Protein AF-C3S349-F1 (afdb_monomer)

Secondary structure (DSSP, 8-state):
--SGGGG-B-S-TTPPPPTTHHHHT--SS-SS-GGGT-GGGBTTT-TTGGGG-S--EE--SS-TTPPPEE-GGG-SS-EEEEEEEE-TTS-EEEEEEE-SBT--EEEEEESS---TTS--TTTTTSEEEEEEEE-TTSEEEEEE--HHHHSS-HHHHHHSHHHHHHHTTPPP-B-EEEEEE-SSSS-EEEEE--BTT--TT-B-TT--B----TTSS---TTBSS-EEEEEEEGGG-TT-SEEEEEEEE-

Foldseek 3Di:
DALLLQQAAAPPQPDDADPLNLQQVRYNHHPPCVVVPDVLRHCVRNVCSSLVDQFDWDDDPVDPPDDIDGLLQQAGARWQDWAWDAWPQQWIKTWTFHFDFQFFTKIWTFPDHDDVVDDPPCSRNHTWMFTKADDLVQKIFTHTLDCVQQVDDPSCCSRSVRSSCVSNPHGGAQGFHDKYADPPAQKIKTWSAFDLQADPPDARSNRRHRHADHSTLRNDHRGPGTFMKMWHAPPRTPVHGMIGIDTPGD

Sequence (250 aa):
EENFNGYFGATDATMELPEDFKRYGIALESRYGYEKFDPRYDLSQNPNEPYRFGYVVEIDPADPQSMPVKRTALGRFKHENAAVVLAADGRPVVYLGDDERGEFLYKWVGAQVYAAGGDTSTLLDEGQLYAAKFDTDGTGRWVALTPEATGMDAAMICIHTRQAASAVGATTMDRPEWVAVNPVAIEGYCALTNNSRRKAGATNAGGDPVEPIEGSPNPRAENRYGQILRWYPDADDHASDTFAWDLYVM

Solvent-accessible surface area (backbone atoms only — not comparable to full-atom values): 13065 Å² total; per-residue (Å²): 59,37,81,54,37,43,52,30,12,31,79,53,84,80,65,84,74,64,78,68,35,53,62,63,62,42,47,57,73,32,79,74,57,42,23,81,80,38,61,70,28,8,43,73,77,30,67,64,47,68,75,78,51,18,34,52,69,51,71,61,89,88,42,92,82,62,77,69,44,72,34,51,58,74,25,27,47,29,32,59,42,75,28,74,48,64,19,82,84,33,22,45,28,37,36,35,15,24,56,38,64,35,35,42,44,35,42,29,37,33,72,45,64,68,52,94,93,51,90,65,91,61,48,62,64,46,61,50,36,22,26,37,32,70,44,60,84,37,39,33,35,50,46,65,66,41,39,87,60,42,77,38,56,67,70,49,36,27,64,40,26,65,59,32,33,55,58,66,61,39,43,51,30,35,16,24,32,54,46,46,67,51,95,86,51,67,37,40,36,34,36,23,57,31,25,67,69,25,27,86,90,27,54,27,76,82,63,52,67,21,45,46,37,78,58,39,102,46,53,52,60,46,25,78,72,32,36,30,42,33,36,34,37,42,92,70,18,73,71,45,51,38,26,42,45,50,69,79,44,111

pLDDT: mean 97.92, std 1.33, range [87.88, 99.0]

Mean predicted aligned error: 2.57 Å

Nearest PDB structures (foldseek):
  3zwu-assembly2_B  TM=9.206E-01  e=5.754E-31  Pseudomonas fluorescens Pf0-1
  3nm7-assembly1_A  TM=5.210E-01  e=5.003E+00  Borreliella burgdorferi
  5uam-assembly2_B  TM=2.423E-01  e=5.360E-01  Pseudoalteromonas sp. PLSV
  4xrt-assembly1_A  TM=2.253E-01  e=1.175E+00  Streptomyces steffisburgensis
  5uas-assembly2_B  TM=1.769E-01  e=1.106E+00  Pseudoalteromonas sp. PLSV

Structure (mmCIF, N/CA/C/O backbone):
data_AF-C3S349-F1
#
_entry.id   AF-C3S349-F1
#
loop_
_atom_site.group_PDB
_atom_site.id
_atom_site.type_symbol
_atom_site.label_atom_id
_atom_site.label_alt_id
_atom_site.label_comp_id
_atom_site.label_asym_id
_atom_site.label_entity_id
_atom_site.label_seq_id
_atom_site.pdbx_PDB_ins_code
_atom_site.Cartn_x
_atom_site.Cartn_y
_atom_site.Cartn_z
_atom_site.occupancy
_atom_site.B_iso_or_equiv
_atom_site.auth_seq_id
_atom_site.auth_comp_id
_atom_site.auth_asym_id
_atom_site.auth_atom_id
_atom_site.pdbx_PDB_model_num
ATOM 1 N N . GLU A 1 1 ? -10.099 1.509 0.211 1.00 98.50 1 GLU A N 1
ATOM 2 C CA . GLU A 1 1 ? -10.605 2.303 1.355 1.00 98.50 1 GLU A CA 1
ATOM 3 C C . GLU A 1 1 ? -9.405 3.005 1.974 1.00 98.50 1 GLU A C 1
ATOM 5 O O . GLU A 1 1 ? -8.455 2.314 2.313 1.00 98.50 1 GLU A O 1
ATOM 10 N N . GLU A 1 2 ? -9.422 4.333 2.081 1.00 98.56 2 GLU A N 1
ATOM 11 C CA . GLU A 1 2 ? -8.224 5.114 2.429 1.00 98.56 2 GLU A CA 1
ATOM 12 C C . GLU A 1 2 ? -8.263 5.578 3.902 1.00 98.56 2 GLU A C 1
ATOM 14 O O . GLU A 1 2 ? -7.934 4.811 4.801 1.00 98.56 2 GLU A O 1
ATOM 19 N N . ASN A 1 3 ? -8.757 6.785 4.199 1.00 98.19 3 ASN A N 1
ATOM 20 C CA . ASN A 1 3 ? -8.824 7.356 5.557 1.00 98.19 3 ASN A CA 1
ATOM 21 C C . ASN A 1 3 ? -9.931 6.764 6.470 1.00 98.19 3 ASN A C 1
ATOM 23 O O . ASN A 1 3 ? -10.688 7.492 7.118 1.00 98.19 3 ASN A O 1
ATOM 27 N N . PHE A 1 4 ? -10.049 5.433 6.537 1.00 98.44 4 PHE A N 1
ATOM 28 C CA . PHE A 1 4 ? -11.079 4.732 7.320 1.00 98.44 4 PHE A CA 1
ATOM 29 C C . PHE A 1 4 ? -10.941 4.951 8.837 1.00 98.44 4 PHE A C 1
ATOM 31 O O . PHE A 1 4 ? -11.935 4.963 9.560 1.00 98.44 4 PHE A O 1
ATOM 38 N N . ASN A 1 5 ? -9.716 5.149 9.326 1.00 97.69 5 ASN A N 1
ATOM 39 C CA . ASN A 1 5 ? -9.405 5.300 10.748 1.00 97.69 5 ASN A CA 1
ATOM 40 C C . ASN A 1 5 ? -10.127 6.496 11.390 1.00 97.69 5 ASN A C 1
ATOM 42 O O . ASN A 1 5 ? -10.489 6.431 12.559 1.00 97.69 5 ASN A O 1
ATOM 46 N N . GLY A 1 6 ? -10.380 7.565 10.626 1.00 97.56 6 GLY A N 1
ATOM 47 C CA . GLY A 1 6 ? -11.020 8.783 11.129 1.00 97.56 6 GLY A CA 1
ATOM 48 C C . GLY A 1 6 ? -12.515 8.650 11.438 1.00 97.56 6 GLY A C 1
ATOM 49 O O . GLY A 1 6 ? -13.090 9.578 12.005 1.00 97.56 6 GLY A O 1
ATOM 50 N N . TYR A 1 7 ? -13.152 7.538 11.066 1.00 98.25 7 TYR A N 1
ATOM 51 C CA . TYR A 1 7 ? -14.581 7.300 11.302 1.00 98.25 7 TYR A CA 1
ATOM 52 C C . TYR A 1 7 ? -14.876 6.599 12.632 1.00 98.25 7 TYR A C 1
ATOM 54 O O . TYR A 1 7 ? -16.032 6.569 13.042 1.00 98.25 7 TYR A O 1
ATOM 62 N N . PHE A 1 8 ? -13.857 6.048 13.293 1.00 98.62 8 PHE A N 1
ATOM 63 C CA . PHE A 1 8 ? -13.999 5.298 14.538 1.00 98.62 8 PHE A CA 1
ATOM 64 C C . PHE A 1 8 ? -13.571 6.140 15.735 1.00 98.62 8 PHE A C 1
ATOM 66 O O . PHE A 1 8 ? -12.579 6.864 15.660 1.00 98.62 8 PHE A O 1
ATOM 73 N N . GLY A 1 9 ? -14.319 6.034 16.829 1.00 98.19 9 GLY A N 1
ATOM 74 C CA . GLY A 1 9 ? -14.042 6.699 18.102 1.00 98.19 9 GLY A CA 1
ATOM 75 C C . GLY A 1 9 ? -14.648 5.907 19.253 1.00 98.19 9 GLY A C 1
ATOM 76 O O . GLY A 1 9 ? -15.250 4.864 19.029 1.00 98.19 9 GLY A O 1
ATOM 77 N N . ALA A 1 10 ? -14.505 6.376 20.484 1.00 98.25 10 ALA A N 1
ATOM 78 C CA . ALA A 1 10 ? -15.037 5.705 21.663 1.00 98.25 10 ALA A CA 1
ATOM 79 C C . ALA A 1 10 ? -15.953 6.633 22.459 1.00 98.25 10 ALA A C 1
ATOM 81 O O . ALA A 1 10 ? -15.626 7.798 22.693 1.00 98.25 10 ALA A O 1
ATOM 82 N N . THR A 1 11 ? -17.085 6.108 22.928 1.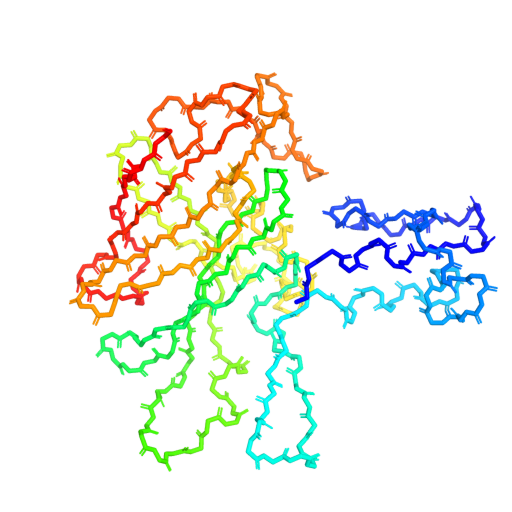00 98.12 11 THR A N 1
ATOM 83 C CA . THR A 1 11 ? -17.902 6.817 23.926 1.00 98.12 11 THR A CA 1
ATOM 84 C C . THR A 1 11 ? -17.326 6.685 25.339 1.00 98.12 11 THR A C 1
ATOM 86 O O . THR A 1 11 ? -17.450 7.613 26.141 1.00 98.12 11 THR A O 1
ATOM 89 N N . ASP A 1 12 ? -16.619 5.588 25.626 1.00 97.38 12 ASP A N 1
ATOM 90 C CA . ASP A 1 12 ? -15.780 5.439 26.816 1.00 97.38 12 ASP A CA 1
ATOM 91 C C . ASP A 1 12 ? -14.379 6.027 26.581 1.00 97.38 12 ASP A C 1
ATOM 93 O O . ASP A 1 12 ? -13.491 5.384 26.023 1.00 97.38 12 ASP A O 1
ATOM 97 N N . ALA A 1 13 ? -14.160 7.255 27.053 1.00 92.50 13 ALA A N 1
ATOM 98 C CA . ALA A 1 13 ? -12.870 7.942 26.949 1.00 92.50 13 ALA A CA 1
ATOM 99 C C . ALA A 1 13 ? -11.756 7.333 27.829 1.00 92.50 13 ALA A C 1
ATOM 101 O O . ALA A 1 13 ? -10.628 7.826 27.806 1.00 92.50 13 ALA A O 1
ATOM 102 N N . THR A 1 14 ? -12.061 6.310 28.632 1.00 94.81 14 THR A N 1
ATOM 103 C CA . THR A 1 14 ? -11.101 5.630 29.511 1.00 94.81 14 THR A CA 1
ATOM 104 C C . THR A 1 14 ? -10.662 4.265 28.993 1.00 94.81 14 THR A C 1
ATOM 106 O O . THR A 1 14 ? -9.755 3.676 29.581 1.00 94.81 14 THR A O 1
ATOM 109 N N . MET A 1 15 ? -11.256 3.773 27.898 1.00 95.12 15 MET A N 1
ATOM 110 C CA . MET A 1 15 ? -10.888 2.475 27.339 1.00 95.12 15 MET A CA 1
ATOM 111 C C . MET A 1 15 ? -9.420 2.451 26.896 1.00 95.12 15 MET A C 1
ATOM 113 O O . MET A 1 15 ? -8.900 3.406 26.311 1.00 95.12 15 MET A O 1
ATOM 117 N N . GLU A 1 16 ? -8.763 1.318 27.123 1.00 96.31 16 GLU A N 1
ATOM 118 C CA . GLU A 1 16 ? -7.458 1.048 26.533 1.00 96.31 16 GLU A CA 1
ATOM 119 C C . GLU A 1 16 ? -7.647 0.611 25.078 1.00 96.31 16 GLU A C 1
ATOM 121 O O . GLU A 1 16 ? -8.412 -0.309 24.779 1.00 96.31 16 GLU A O 1
ATOM 126 N N . LEU A 1 17 ? -6.964 1.291 24.157 1.00 96.38 17 LEU A N 1
ATOM 127 C CA . LEU A 1 17 ? -6.967 0.908 22.749 1.00 96.38 17 LEU A CA 1
ATOM 128 C C . LEU A 1 17 ? -5.977 -0.241 22.508 1.00 96.38 17 LEU A C 1
ATOM 130 O O . LEU A 1 17 ? -4.893 -0.228 23.100 1.00 96.38 17 LEU A O 1
ATOM 134 N N . PRO A 1 18 ? -6.290 -1.182 21.597 1.00 96.50 18 PRO A N 1
ATOM 135 C CA . PRO A 1 18 ? -5.309 -2.135 21.088 1.00 96.50 18 PRO A CA 1
ATOM 136 C C . PRO A 1 18 ? -4.028 -1.429 20.618 1.00 96.50 18 PRO A C 1
ATOM 138 O O . PRO A 1 18 ? -4.087 -0.370 19.992 1.00 96.50 18 PRO A O 1
ATOM 141 N N . GLU A 1 19 ? -2.858 -1.997 20.911 1.00 94.38 19 GLU A N 1
ATOM 142 C CA . GLU A 1 19 ? -1.562 -1.355 20.631 1.00 94.38 19 GLU A CA 1
ATOM 143 C C . GLU A 1 19 ? -1.386 -1.013 19.141 1.00 94.38 19 GLU A C 1
ATOM 145 O O . GLU A 1 19 ? -0.883 0.054 18.771 1.00 94.38 19 GLU A O 1
ATOM 150 N N . ASP A 1 20 ? -1.864 -1.896 18.269 1.00 95.25 20 ASP A N 1
ATOM 151 C CA . ASP A 1 20 ? -1.776 -1.772 16.822 1.00 95.25 20 ASP A CA 1
ATOM 152 C C . ASP A 1 20 ? -2.639 -0.636 16.252 1.00 95.25 20 ASP A C 1
ATOM 154 O O . ASP A 1 20 ? -2.351 -0.143 15.159 1.00 95.25 20 ASP A O 1
ATOM 158 N N . PHE A 1 21 ? -3.637 -0.136 16.988 1.00 97.88 21 PHE A N 1
ATOM 159 C CA . PHE A 1 21 ? -4.458 0.998 16.546 1.00 97.88 21 PHE A CA 1
ATOM 160 C C . PHE A 1 21 ? -3.628 2.249 16.311 1.00 97.88 21 PHE A C 1
ATOM 162 O O . PHE A 1 21 ? -3.877 2.990 15.353 1.00 97.88 21 PHE A O 1
ATOM 169 N N . LYS A 1 22 ? -2.589 2.446 17.129 1.00 96.50 22 LYS A N 1
ATOM 170 C CA . LYS A 1 22 ? -1.642 3.547 16.964 1.00 96.50 22 LYS A CA 1
ATOM 171 C C . LYS A 1 22 ? -0.997 3.516 15.580 1.00 96.50 22 LYS A C 1
ATOM 173 O O . LYS A 1 22 ? -0.814 4.575 14.983 1.00 96.50 22 LYS A O 1
ATOM 178 N N . ARG A 1 23 ? -0.705 2.325 15.039 1.00 97.69 23 ARG A N 1
ATOM 179 C CA . ARG A 1 23 ? -0.085 2.175 13.715 1.00 97.69 23 ARG A CA 1
ATOM 180 C C . ARG A 1 23 ? -1.009 2.584 12.566 1.00 97.69 23 ARG A C 1
ATOM 182 O O . ARG A 1 23 ? -0.523 3.010 11.524 1.00 97.69 23 ARG A O 1
ATOM 189 N N . TYR A 1 24 ? -2.323 2.498 12.758 1.00 98.38 24 TYR A N 1
ATOM 190 C CA . TYR A 1 24 ? -3.330 2.909 11.770 1.00 98.38 24 TYR A CA 1
ATOM 191 C C . TYR A 1 24 ? -3.941 4.286 12.071 1.00 98.38 24 TYR A C 1
ATOM 193 O O . TYR A 1 24 ? -4.839 4.735 11.357 1.00 98.38 24 TYR A O 1
ATOM 201 N N . GLY A 1 25 ? -3.466 4.971 13.118 1.00 97.69 25 GLY A N 1
ATOM 202 C CA . GLY A 1 25 ? -3.978 6.275 13.536 1.00 97.69 25 GLY A CA 1
ATOM 203 C C . GLY A 1 25 ? -5.429 6.232 14.021 1.00 97.69 25 GLY A C 1
ATOM 204 O O . GLY A 1 25 ? -6.167 7.191 13.795 1.00 97.69 25 GLY A O 1
ATOM 205 N N . ILE A 1 26 ? -5.860 5.121 14.623 1.00 98.19 26 ILE A N 1
ATOM 206 C CA . ILE A 1 26 ? -7.168 5.008 15.281 1.00 98.19 26 ILE A CA 1
ATOM 207 C C . ILE A 1 26 ? -7.020 5.539 16.712 1.00 98.19 26 ILE A C 1
ATOM 209 O O . ILE A 1 26 ? -6.068 5.191 17.412 1.00 98.19 26 ILE A O 1
ATOM 213 N N . ALA A 1 27 ? -7.944 6.398 17.134 1.00 97.12 27 ALA A N 1
ATOM 214 C CA . ALA A 1 27 ? -7.908 7.082 18.423 1.00 97.12 27 ALA A CA 1
ATOM 215 C C . ALA A 1 27 ? -9.291 7.069 19.093 1.00 97.12 27 ALA A C 1
ATOM 217 O O . ALA A 1 27 ? -10.286 6.698 18.477 1.00 97.12 27 ALA A O 1
ATOM 218 N N . LEU A 1 28 ? -9.350 7.492 20.361 1.00 97.50 28 LEU A N 1
ATOM 219 C CA . LEU A 1 28 ? -10.610 7.606 21.107 1.00 97.50 28 LEU A CA 1
ATOM 220 C C . LEU A 1 28 ? -11.528 8.696 20.536 1.00 97.50 28 LEU A C 1
ATOM 222 O O . LEU A 1 28 ? -12.745 8.575 20.608 1.00 97.50 28 LEU A O 1
ATOM 226 N N . GLU A 1 29 ? -10.956 9.750 19.954 1.00 96.69 29 GLU A N 1
ATOM 227 C CA . GLU A 1 29 ? -11.712 10.806 19.284 1.00 96.69 29 GLU A CA 1
ATOM 228 C C . GLU A 1 29 ? -11.726 10.563 17.770 1.00 96.69 29 GLU A C 1
ATOM 230 O O . GLU A 1 29 ? -10.671 10.517 17.131 1.00 96.69 29 GLU A O 1
ATOM 235 N N . SER A 1 30 ? -12.926 10.427 17.199 1.00 96.81 30 SER A N 1
ATOM 236 C CA . SER A 1 30 ? -13.120 10.332 15.752 1.00 96.81 30 SER A CA 1
ATOM 237 C C . SER A 1 30 ? -13.283 11.716 15.122 1.00 96.81 30 SER A C 1
ATOM 239 O O . SER A 1 30 ? -13.624 12.701 15.779 1.00 96.81 30 SER A O 1
ATOM 241 N N . ARG A 1 31 ? -13.094 11.805 13.804 1.00 96.56 31 ARG A N 1
ATOM 242 C CA . ARG A 1 31 ? -13.257 13.059 13.054 1.00 96.56 31 ARG A CA 1
ATOM 243 C C . ARG A 1 31 ? -14.718 13.499 12.942 1.00 96.56 31 ARG A C 1
ATOM 245 O O . ARG A 1 31 ? -14.982 14.694 12.819 1.00 96.56 31 ARG A O 1
ATOM 252 N N . TYR A 1 32 ? -15.647 12.545 12.911 1.00 96.06 32 TYR A N 1
ATOM 253 C CA . TYR A 1 32 ? -17.046 12.791 12.541 1.00 96.06 32 TYR A CA 1
ATOM 254 C C . TYR A 1 32 ? -18.046 12.546 13.675 1.00 96.06 32 TYR A C 1
ATOM 256 O O . TYR A 1 32 ? -19.208 12.929 13.547 1.00 96.06 32 TYR A O 1
ATOM 264 N N . GLY A 1 33 ? -17.620 11.941 14.784 1.00 97.38 33 GLY A N 1
ATOM 265 C CA . GLY A 1 33 ? -18.467 11.687 15.945 1.00 97.38 33 GLY A CA 1
ATOM 266 C C . GLY A 1 33 ? -19.511 10.581 15.750 1.00 97.38 33 GLY A C 1
ATOM 267 O O . GLY A 1 33 ? -20.539 10.607 16.428 1.00 97.38 33 GLY A O 1
ATOM 268 N N . TYR A 1 34 ? -19.314 9.662 14.797 1.00 98.06 34 TYR A N 1
ATOM 269 C CA . TYR A 1 34 ? -20.299 8.623 14.456 1.00 98.06 34 TYR A CA 1
ATOM 270 C C . TYR A 1 34 ? -20.560 7.646 15.603 1.00 98.06 34 TYR A C 1
ATOM 272 O O . TYR A 1 34 ? -21.697 7.208 15.776 1.00 98.06 34 TYR A O 1
ATOM 280 N N . GLU A 1 35 ? -19.555 7.381 16.434 1.00 98.06 35 GLU A N 1
ATOM 281 C CA . GLU A 1 35 ? -19.641 6.534 17.626 1.00 98.06 35 GLU A CA 1
ATOM 282 C C . GLU A 1 35 ? -20.748 6.959 18.604 1.00 98.06 35 GLU A C 1
ATOM 284 O O . GLU A 1 35 ? -21.274 6.141 19.350 1.00 98.06 35 GLU A O 1
ATOM 289 N N . LYS A 1 36 ? -21.155 8.235 18.577 1.00 97.94 36 LYS A N 1
ATOM 290 C CA . LYS A 1 36 ? -22.210 8.779 19.448 1.00 97.94 36 LYS A CA 1
ATOM 291 C C . LYS A 1 36 ? -23.621 8.390 19.004 1.00 97.94 36 LYS A C 1
ATOM 293 O O . LYS A 1 36 ? -24.568 8.593 19.762 1.00 97.94 36 LYS A O 1
ATOM 298 N N . PHE A 1 37 ? -23.773 7.892 17.777 1.00 98.00 37 PHE A N 1
ATOM 299 C CA . PHE A 1 37 ? -25.075 7.682 17.137 1.00 98.00 37 PHE A CA 1
ATOM 300 C C . PHE A 1 37 ? -25.231 6.298 16.496 1.00 98.00 37 PHE A C 1
ATOM 302 O O . PHE A 1 37 ? -26.355 5.814 16.389 1.00 98.00 37 PHE A O 1
ATOM 309 N N . ASP A 1 38 ? -24.134 5.658 16.088 1.00 98.44 38 ASP A N 1
ATOM 310 C CA . ASP A 1 38 ? -24.119 4.302 15.537 1.00 98.44 38 ASP A CA 1
ATOM 311 C C . ASP A 1 38 ? -23.078 3.454 16.299 1.00 98.44 38 ASP A C 1
ATOM 313 O O . ASP A 1 38 ? -21.872 3.679 16.134 1.00 98.44 38 ASP A O 1
ATOM 317 N N . PRO A 1 39 ? -23.520 2.465 17.109 1.00 98.31 39 PRO A N 1
ATOM 318 C CA . PRO A 1 39 ? -22.639 1.599 17.893 1.00 98.31 39 PRO A CA 1
ATOM 319 C C . PRO A 1 39 ? -21.550 0.911 17.077 1.00 98.31 39 PRO A C 1
ATOM 321 O O . PRO A 1 39 ? -20.501 0.581 17.624 1.00 98.31 39 PRO A O 1
ATOM 324 N N . ARG A 1 40 ? -21.763 0.699 15.772 1.00 98.44 40 ARG A N 1
ATOM 325 C CA . ARG A 1 40 ? -20.770 0.085 14.887 1.00 98.44 40 ARG A CA 1
ATOM 326 C C . ARG A 1 40 ? -19.450 0.858 14.866 1.00 98.44 40 ARG A C 1
ATOM 328 O O . ARG A 1 40 ? -18.398 0.240 14.774 1.00 98.44 40 ARG A O 1
ATOM 335 N N . TYR A 1 41 ? -19.495 2.185 14.972 1.00 98.62 41 TYR A N 1
ATOM 336 C CA . TYR A 1 41 ? -18.296 3.028 14.987 1.00 98.62 41 TYR A CA 1
ATOM 337 C C . TYR A 1 41 ? -17.739 3.285 16.393 1.00 98.62 41 TYR A C 1
ATOM 339 O O . TYR A 1 41 ? -16.687 3.915 16.510 1.00 98.62 41 TYR A O 1
ATOM 347 N N . ASP A 1 42 ? -18.419 2.807 17.440 1.00 98.56 42 ASP A N 1
ATOM 348 C CA . ASP A 1 42 ? -17.979 2.931 18.827 1.00 98.56 42 ASP A CA 1
ATOM 349 C C . ASP A 1 42 ? -17.021 1.798 19.202 1.00 98.56 42 ASP A C 1
ATOM 351 O O . ASP A 1 42 ? -17.425 0.653 19.407 1.00 98.56 42 ASP A O 1
ATOM 355 N N . LEU A 1 43 ? -15.741 2.135 19.327 1.00 98.50 43 LEU A N 1
ATOM 356 C CA . LEU A 1 43 ? -14.656 1.230 19.700 1.00 98.50 43 LEU A CA 1
ATOM 357 C C . LEU A 1 43 ? -14.875 0.574 21.066 1.00 98.50 43 LEU A C 1
ATOM 359 O O . LEU A 1 43 ? -14.419 -0.549 21.270 1.00 98.50 43 LEU A O 1
ATOM 363 N N . SER A 1 44 ? -15.595 1.232 21.979 1.00 97.75 44 SER A N 1
ATOM 364 C CA . SER A 1 44 ? -15.904 0.665 23.298 1.00 97.75 44 SER A CA 1
ATOM 365 C C . SER A 1 44 ? -16.943 -0.462 23.235 1.00 97.75 44 SER A C 1
ATOM 367 O O . SER A 1 44 ? -17.060 -1.254 24.168 1.00 97.75 44 SER A O 1
ATOM 369 N N . GLN A 1 45 ? -17.663 -0.579 22.113 1.00 98.00 45 GLN A N 1
ATOM 370 C CA . GLN A 1 45 ? -18.662 -1.623 21.865 1.00 98.00 45 GLN A CA 1
ATOM 371 C C . GLN A 1 45 ? -18.214 -2.614 20.785 1.00 98.00 45 GLN A C 1
ATOM 373 O O . GLN A 1 45 ? -18.426 -3.818 20.920 1.00 98.00 45 GLN A O 1
ATOM 378 N N . ASN A 1 46 ? -17.583 -2.122 19.717 1.00 98.19 46 ASN A N 1
ATOM 379 C CA . ASN A 1 46 ? -17.180 -2.897 18.547 1.00 98.19 46 ASN A CA 1
ATOM 380 C C . ASN A 1 46 ? -15.687 -2.689 18.226 1.00 98.19 46 ASN A C 1
ATOM 382 O O . ASN A 1 46 ? -15.345 -2.188 17.152 1.00 98.19 46 ASN A O 1
ATOM 386 N N . PRO A 1 47 ? -14.766 -3.112 19.115 1.00 97.19 47 PRO A N 1
ATOM 387 C CA . PRO A 1 47 ? -13.330 -2.877 18.948 1.00 97.19 47 PRO A CA 1
ATOM 388 C C . PRO A 1 47 ? -12.739 -3.581 17.719 1.00 97.19 47 PRO A C 1
ATOM 390 O O . PRO A 1 47 ? -11.710 -3.159 17.211 1.00 97.19 47 PRO A O 1
ATOM 393 N N . ASN A 1 48 ? -13.392 -4.621 17.193 1.00 98.12 48 ASN A N 1
ATOM 394 C CA . ASN A 1 48 ? -12.920 -5.313 15.992 1.00 98.12 48 ASN A CA 1
ATOM 395 C C . ASN A 1 48 ? -13.434 -4.700 14.682 1.00 98.12 48 ASN A C 1
ATOM 397 O O . ASN A 1 48 ? -12.967 -5.083 13.608 1.00 98.12 48 ASN A O 1
ATOM 401 N N . GLU A 1 49 ? -14.392 -3.770 14.733 1.00 98.56 49 GLU A N 1
ATOM 402 C CA . GLU A 1 49 ? -14.975 -3.197 13.520 1.00 98.56 49 GLU A CA 1
ATOM 403 C C . GLU A 1 49 ? -13.940 -2.476 12.638 1.00 98.56 49 GLU A C 1
ATOM 405 O O . GLU A 1 49 ? -13.956 -2.716 11.429 1.00 98.56 49 GLU A O 1
ATOM 410 N N . PRO A 1 50 ? -12.961 -1.712 13.167 1.00 98.44 50 PRO A N 1
ATOM 411 C CA . PRO A 1 50 ? -11.909 -1.121 12.339 1.00 98.44 50 PRO A CA 1
ATOM 412 C C . PRO A 1 50 ? -11.087 -2.132 11.528 1.00 98.44 50 PRO A C 1
ATOM 414 O O . PRO A 1 50 ? -10.545 -1.769 10.481 1.00 98.44 50 PRO A O 1
ATOM 417 N N . TYR A 1 51 ? -10.977 -3.394 11.966 1.00 98.56 51 TYR A N 1
ATOM 418 C CA . TYR A 1 51 ? -10.271 -4.448 11.222 1.00 98.56 51 TYR A CA 1
ATOM 419 C C . TYR A 1 51 ? -11.024 -4.921 9.980 1.00 98.56 51 TYR A C 1
ATOM 421 O O . TYR A 1 51 ? -10.443 -5.598 9.134 1.00 98.56 51 TYR A O 1
ATOM 429 N N . ARG A 1 52 ? -12.302 -4.551 9.842 1.00 98.62 52 ARG A N 1
ATOM 430 C CA . ARG A 1 52 ? -13.143 -4.842 8.674 1.00 98.62 52 ARG A CA 1
ATOM 431 C C . ARG A 1 52 ? -13.080 -3.735 7.620 1.00 98.62 52 ARG A C 1
ATOM 433 O O . ARG A 1 52 ? -13.763 -3.853 6.609 1.00 98.62 52 ARG A O 1
ATOM 440 N N . PHE A 1 53 ? -12.265 -2.694 7.813 1.00 98.81 53 PHE A N 1
ATOM 441 C CA . PHE A 1 53 ? -12.043 -1.584 6.874 1.00 98.81 53 PHE A CA 1
ATOM 442 C C . PHE A 1 53 ? -10.556 -1.397 6.565 1.00 98.81 53 PHE A C 1
ATOM 444 O O . PHE A 1 53 ? -9.703 -1.890 7.301 1.00 98.81 53 PHE A O 1
ATOM 451 N N . GLY A 1 54 ? -10.265 -0.657 5.497 1.00 98.75 54 GLY A N 1
ATOM 452 C CA . GLY A 1 54 ? -8.916 -0.435 4.983 1.00 98.75 54 GLY A CA 1
ATOM 453 C C . GLY A 1 54 ? -8.524 -1.434 3.900 1.00 98.75 54 GLY A C 1
ATOM 454 O O . GLY A 1 54 ? -7.355 -1.784 3.810 1.00 98.75 54 GLY A O 1
ATOM 455 N N . TYR A 1 55 ? -9.482 -1.927 3.111 1.00 98.88 55 TYR A N 1
ATOM 456 C CA . TYR A 1 55 ? -9.236 -2.895 2.039 1.00 98.88 55 TYR A CA 1
ATOM 457 C C . TYR A 1 55 ? -9.539 -2.316 0.655 1.00 98.88 55 TYR A C 1
ATOM 459 O O . TYR A 1 55 ? -10.291 -1.342 0.501 1.00 98.88 55 TYR A O 1
ATOM 467 N N . VAL A 1 56 ? -8.989 -2.963 -0.372 1.00 98.88 56 VAL A N 1
ATOM 468 C CA . VAL A 1 56 ? -9.519 -2.883 -1.737 1.00 98.88 56 VAL A CA 1
ATOM 469 C C . VAL A 1 56 ? -10.847 -3.641 -1.783 1.00 98.88 56 VAL A C 1
ATOM 471 O O . VAL A 1 56 ? -10.958 -4.750 -1.255 1.00 98.88 56 VAL A O 1
ATOM 474 N N . VAL A 1 57 ? -11.862 -3.029 -2.394 1.00 98.81 57 VAL A N 1
ATOM 475 C CA . VAL A 1 57 ? -13.197 -3.615 -2.556 1.00 98.81 57 VAL A CA 1
ATOM 476 C C . VAL A 1 57 ? -13.469 -3.775 -4.044 1.00 98.81 57 VAL A C 1
ATOM 478 O O . VAL A 1 57 ? -13.474 -2.788 -4.776 1.00 98.81 57 VAL A O 1
ATOM 481 N N . GLU A 1 58 ? -13.675 -5.010 -4.483 1.00 98.62 58 GLU A N 1
ATOM 482 C CA . GLU A 1 58 ? -14.046 -5.323 -5.858 1.00 98.62 58 GLU A CA 1
ATOM 483 C C . GLU A 1 58 ? -15.562 -5.229 -6.024 1.00 98.62 58 GLU A C 1
ATOM 485 O O . GLU A 1 58 ? -16.324 -5.701 -5.177 1.00 98.62 58 GLU A O 1
ATOM 490 N N . ILE A 1 59 ? -15.990 -4.583 -7.104 1.00 98.25 59 ILE A N 1
ATOM 491 C CA . ILE A 1 59 ? -17.390 -4.331 -7.445 1.00 98.25 59 ILE A CA 1
ATOM 492 C C . ILE A 1 59 ? -17.575 -4.783 -8.888 1.00 98.25 59 ILE A C 1
ATOM 494 O O . ILE A 1 59 ? -16.783 -4.386 -9.742 1.00 98.25 59 ILE A O 1
ATOM 498 N N . ASP A 1 60 ? -18.628 -5.553 -9.163 1.00 96.69 60 ASP A N 1
ATOM 499 C CA . ASP A 1 60 ? -19.050 -5.831 -10.533 1.00 96.69 60 ASP A CA 1
ATOM 500 C C . ASP A 1 60 ? -20.060 -4.757 -10.981 1.00 96.69 60 ASP A C 1
ATOM 502 O O . ASP A 1 60 ? -21.204 -4.742 -10.519 1.00 96.69 60 ASP A O 1
ATOM 506 N N . PRO A 1 61 ? -19.667 -3.822 -11.864 1.00 96.94 61 PRO A N 1
ATOM 507 C CA . PRO A 1 61 ? -20.572 -2.787 -12.346 1.00 96.94 61 PRO A CA 1
ATOM 508 C C . PRO A 1 61 ? -21.592 -3.305 -13.373 1.00 96.94 61 PRO A C 1
ATOM 510 O O . PRO A 1 61 ? -22.525 -2.573 -13.708 1.00 96.94 61 PRO A O 1
ATOM 513 N N . ALA A 1 62 ? -21.414 -4.516 -13.913 1.00 96.25 62 ALA A N 1
ATOM 514 C CA . ALA A 1 62 ? -22.324 -5.120 -14.882 1.00 96.25 62 ALA A CA 1
ATOM 515 C C . ALA A 1 62 ? -23.491 -5.861 -14.210 1.00 96.25 62 ALA A C 1
ATOM 517 O O . ALA A 1 62 ? -24.557 -5.976 -14.819 1.00 96.25 62 ALA A O 1
ATOM 518 N N . ASP A 1 63 ? -23.320 -6.310 -12.963 1.00 96.81 63 ASP A N 1
ATOM 519 C CA . ASP A 1 63 ? -24.369 -6.945 -12.165 1.00 96.81 63 ASP A CA 1
ATOM 520 C C . ASP A 1 63 ? -24.752 -6.095 -10.935 1.00 96.81 63 ASP A C 1
ATOM 522 O O . ASP A 1 63 ? -24.060 -6.118 -9.913 1.00 96.81 63 ASP A O 1
ATOM 526 N N . PRO A 1 64 ? -25.900 -5.389 -10.961 1.00 97.19 64 PRO A N 1
ATOM 527 C CA . PRO A 1 64 ? -26.360 -4.580 -9.833 1.00 97.19 64 PRO A CA 1
ATOM 528 C C . PRO A 1 64 ? -26.852 -5.403 -8.630 1.00 97.19 64 PRO A C 1
ATOM 530 O O . PRO A 1 64 ? -27.248 -4.813 -7.625 1.00 97.19 64 PRO A O 1
ATOM 533 N N . GLN A 1 65 ? -26.937 -6.733 -8.732 1.00 97.81 65 GLN A N 1
ATOM 534 C CA . GLN A 1 65 ? -27.238 -7.630 -7.609 1.00 97.81 65 GLN A CA 1
ATOM 535 C C . GLN A 1 65 ? -25.979 -8.265 -7.010 1.00 97.81 65 GLN A C 1
ATOM 537 O O . GLN A 1 65 ? -26.073 -8.913 -5.964 1.00 97.81 65 GLN A O 1
ATOM 542 N N . SER A 1 66 ? -24.818 -8.069 -7.641 1.00 97.00 66 SER A N 1
ATOM 543 C CA . SER A 1 66 ? -23.550 -8.557 -7.119 1.00 97.00 66 SER A CA 1
ATOM 544 C C . SER A 1 66 ? -23.253 -7.941 -5.752 1.00 97.00 66 SER A C 1
ATOM 546 O O . SER A 1 66 ? -23.551 -6.775 -5.474 1.00 97.00 66 SER A O 1
ATOM 548 N N . MET A 1 67 ? -22.672 -8.748 -4.866 1.00 97.69 67 MET A N 1
ATOM 549 C CA . MET A 1 67 ? -22.201 -8.277 -3.570 1.00 97.69 67 MET A CA 1
ATOM 550 C C . MET A 1 67 ? -20.730 -7.875 -3.703 1.00 97.69 67 MET A C 1
ATOM 552 O O . MET A 1 67 ? -19.918 -8.740 -4.037 1.00 97.69 67 MET A O 1
ATOM 556 N N . PRO A 1 68 ? -20.355 -6.615 -3.415 1.00 98.19 68 PRO A N 1
ATOM 557 C CA . PRO A 1 68 ? -18.955 -6.215 -3.398 1.00 98.19 68 PRO A CA 1
ATOM 558 C C . PRO A 1 68 ? -18.124 -7.051 -2.419 1.00 98.19 68 PRO A C 1
ATOM 560 O O . PRO A 1 68 ? -18.579 -7.367 -1.316 1.00 98.19 68 PRO A O 1
ATOM 563 N N . VAL A 1 69 ? -16.884 -7.364 -2.794 1.00 98.50 69 VAL A N 1
ATOM 564 C CA . VAL A 1 69 ? -15.996 -8.243 -2.019 1.00 98.50 69 VAL A CA 1
ATOM 565 C C . VAL A 1 69 ? -14.763 -7.476 -1.559 1.00 98.50 69 VAL A C 1
ATOM 567 O O . VAL A 1 69 ? -14.059 -6.871 -2.364 1.00 98.50 69 VAL A O 1
ATOM 570 N N . LYS A 1 70 ? -14.465 -7.514 -0.256 1.00 98.75 70 LYS A N 1
ATOM 571 C CA . LYS A 1 70 ? -13.199 -6.987 0.275 1.00 98.75 70 LYS A CA 1
ATOM 572 C C . LYS A 1 70 ? -12.085 -7.999 0.009 1.00 98.75 70 LYS A C 1
ATOM 574 O O . LYS A 1 70 ? -12.141 -9.111 0.527 1.00 98.75 70 LYS A O 1
ATOM 579 N N . ARG A 1 71 ? -11.074 -7.619 -0.774 1.00 98.69 71 ARG A N 1
ATOM 580 C CA . ARG A 1 71 ? -9.966 -8.504 -1.169 1.00 98.69 71 ARG A CA 1
ATOM 581 C C . ARG A 1 71 ? -8.830 -8.422 -0.155 1.00 98.69 71 ARG A C 1
ATOM 583 O O . ARG A 1 71 ? -7.902 -7.631 -0.294 1.00 98.69 71 ARG A O 1
ATOM 590 N N . THR A 1 72 ? -8.919 -9.229 0.901 1.00 98.69 72 THR A N 1
ATOM 591 C CA . THR A 1 72 ? -7.986 -9.175 2.042 1.00 98.69 72 THR A CA 1
ATOM 592 C C . THR A 1 72 ? -6.557 -9.577 1.683 1.00 98.69 72 THR A C 1
ATOM 594 O O . THR A 1 72 ? -5.627 -9.128 2.346 1.00 98.69 72 THR A O 1
ATOM 597 N N . ALA A 1 73 ? -6.365 -10.374 0.62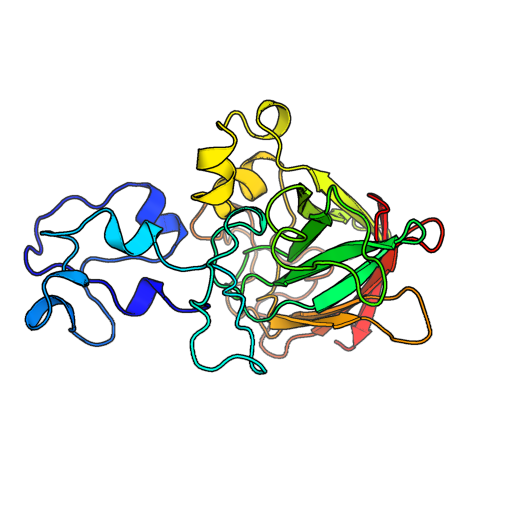5 1.00 98.62 73 ALA A N 1
ATOM 598 C CA . ALA A 1 73 ? -5.044 -10.781 0.141 1.00 98.62 73 ALA A CA 1
ATOM 599 C C . ALA A 1 73 ? -4.179 -9.596 -0.332 1.00 98.62 73 ALA A C 1
ATOM 601 O O . ALA A 1 73 ? -2.953 -9.688 -0.316 1.00 98.62 73 ALA A O 1
ATOM 602 N N . LEU A 1 74 ? -4.804 -8.468 -0.697 1.00 98.88 74 LEU A N 1
ATOM 603 C CA . LEU A 1 74 ? -4.120 -7.225 -1.074 1.00 98.88 74 LEU A CA 1
ATOM 604 C C . LEU A 1 74 ? -3.674 -6.398 0.151 1.00 98.88 74 LEU A C 1
ATOM 606 O O . LEU A 1 74 ? -3.085 -5.330 -0.006 1.00 98.88 74 LEU A O 1
ATOM 610 N N . GLY A 1 75 ? -3.925 -6.892 1.366 1.00 98.81 75 GLY A N 1
ATOM 611 C CA . GLY A 1 75 ? -3.519 -6.264 2.619 1.00 98.81 75 GLY A CA 1
ATOM 612 C C . GLY A 1 75 ? -4.448 -5.147 3.094 1.00 98.81 75 GLY A C 1
ATOM 613 O O . GLY A 1 75 ? -5.326 -4.662 2.372 1.00 98.81 75 GLY A O 1
ATOM 614 N N . ARG A 1 76 ? -4.248 -4.739 4.348 1.00 98.88 76 ARG A N 1
ATOM 615 C CA . ARG A 1 76 ? -5.032 -3.707 5.030 1.00 98.88 76 ARG A CA 1
ATOM 616 C C . ARG A 1 76 ? -4.180 -2.488 5.350 1.00 98.88 76 ARG A C 1
ATOM 618 O O . ARG A 1 76 ? -3.248 -2.578 6.145 1.00 98.88 76 ARG A O 1
ATOM 625 N N . PHE A 1 77 ? -4.539 -1.344 4.777 1.00 98.88 77 PHE A N 1
ATOM 626 C CA . PHE A 1 77 ? -3.903 -0.042 5.000 1.00 98.88 77 PHE A CA 1
ATOM 627 C C . PHE A 1 77 ? -4.740 1.080 4.366 1.00 98.88 77 PHE A C 1
ATOM 629 O O . PHE A 1 77 ? -5.905 0.862 4.025 1.00 98.88 77 PHE A O 1
ATOM 636 N N . LYS A 1 78 ? -4.206 2.302 4.263 1.00 98.81 78 LYS A N 1
ATOM 637 C CA . LYS A 1 78 ? -4.917 3.438 3.667 1.00 98.81 78 LYS A CA 1
ATOM 638 C C . LYS A 1 78 ? -4.701 3.439 2.157 1.00 98.81 78 LYS A C 1
ATOM 640 O O . LYS A 1 78 ? -3.909 4.208 1.630 1.00 98.81 78 LYS A O 1
ATOM 645 N N . HIS A 1 79 ? -5.384 2.515 1.483 1.00 98.88 79 HIS A N 1
ATOM 646 C CA . HIS A 1 79 ? -5.278 2.329 0.034 1.00 98.88 79 HIS A CA 1
ATOM 647 C C . HIS A 1 79 ? -5.764 3.568 -0.713 1.00 98.88 79 HIS A C 1
ATOM 649 O O . HIS A 1 79 ? -6.958 3.873 -0.635 1.00 98.88 79 HIS A O 1
ATOM 655 N N . GLU A 1 80 ? -4.879 4.198 -1.484 1.00 98.62 80 GLU A N 1
ATOM 656 C CA . GLU A 1 80 ? -5.237 5.321 -2.357 1.00 98.62 80 GLU A CA 1
ATOM 657 C C . GLU A 1 80 ? -5.925 4.832 -3.643 1.00 98.62 80 GLU A C 1
ATOM 659 O O . GLU A 1 80 ? -7.111 5.077 -3.874 1.00 98.62 80 GLU A O 1
ATOM 664 N N . ASN A 1 81 ? -5.199 4.081 -4.475 1.00 98.81 81 ASN A N 1
ATOM 665 C CA . ASN A 1 81 ? -5.734 3.405 -5.654 1.00 98.81 81 ASN A CA 1
ATOM 666 C C . ASN A 1 81 ? -5.158 1.983 -5.791 1.00 98.81 81 ASN A C 1
ATOM 668 O O . ASN A 1 81 ? -4.333 1.550 -4.989 1.00 98.81 81 ASN A O 1
ATOM 672 N N . ALA A 1 82 ? -5.615 1.252 -6.810 1.00 98.75 82 ALA A N 1
ATOM 673 C CA . ALA A 1 82 ? -5.107 -0.069 -7.164 1.00 98.75 82 ALA A CA 1
ATOM 674 C C . ALA A 1 82 ? -4.777 -0.107 -8.662 1.00 98.75 82 ALA A C 1
ATOM 676 O O . ALA A 1 82 ? -5.679 -0.128 -9.501 1.00 98.75 82 ALA A O 1
ATOM 677 N N . ALA A 1 83 ? -3.487 -0.085 -9.003 1.00 98.81 83 ALA A N 1
ATOM 678 C CA . ALA A 1 83 ? -3.030 -0.117 -10.389 1.00 98.81 83 ALA A CA 1
ATOM 679 C C . ALA A 1 83 ? -2.806 -1.562 -10.839 1.00 98.81 83 ALA A C 1
ATOM 681 O O . ALA A 1 83 ? -1.886 -2.228 -10.364 1.00 98.81 83 ALA A O 1
ATOM 682 N N . VAL A 1 84 ? -3.656 -2.037 -11.748 1.00 98.19 84 VAL A N 1
ATOM 683 C CA . VAL A 1 84 ? -3.663 -3.427 -12.218 1.00 98.19 84 VAL A CA 1
ATOM 684 C C . VAL A 1 84 ? -2.916 -3.551 -13.543 1.00 98.19 84 VAL A C 1
ATOM 686 O O . VAL A 1 84 ? -3.126 -2.758 -14.460 1.00 98.19 84 VAL A O 1
ATOM 689 N N . VAL A 1 85 ? -2.082 -4.580 -13.659 1.00 98.44 85 VAL A N 1
ATOM 690 C CA . VAL A 1 85 ? -1.397 -4.988 -14.893 1.00 98.44 85 VAL A CA 1
ATOM 691 C C . VAL A 1 85 ? -1.274 -6.512 -14.931 1.00 98.44 85 VAL A C 1
ATOM 693 O O . VAL A 1 85 ? -1.505 -7.178 -13.924 1.00 98.44 85 VAL A O 1
ATOM 696 N N . LEU A 1 86 ? -0.940 -7.087 -16.083 1.00 97.88 86 LEU A N 1
ATOM 697 C CA . LEU A 1 86 ? -0.606 -8.507 -16.184 1.00 97.88 86 LEU A CA 1
ATOM 698 C C . LEU A 1 86 ? 0.914 -8.686 -16.199 1.00 97.88 86 LEU A C 1
ATOM 700 O O . LEU A 1 86 ? 1.625 -7.940 -16.872 1.00 97.88 86 LEU A O 1
ATOM 704 N N . ALA A 1 87 ? 1.393 -9.689 -15.472 1.00 98.00 87 ALA A N 1
ATOM 705 C CA . ALA A 1 87 ? 2.743 -10.215 -15.617 1.00 98.00 87 ALA A CA 1
ATOM 706 C C . ALA A 1 87 ? 2.934 -10.874 -16.993 1.00 98.00 87 ALA A C 1
ATOM 708 O O . ALA A 1 87 ? 1.959 -11.185 -17.687 1.00 98.00 87 ALA A O 1
ATOM 709 N N . ALA A 1 88 ? 4.184 -11.147 -17.372 1.00 97.44 88 ALA A N 1
ATOM 710 C CA . ALA A 1 88 ? 4.507 -11.787 -18.652 1.00 97.44 88 ALA A CA 1
ATOM 711 C C . ALA A 1 88 ? 3.854 -13.177 -18.813 1.00 97.44 88 ALA A C 1
ATOM 713 O O . ALA A 1 88 ? 3.551 -13.604 -19.928 1.00 97.44 88 ALA A O 1
ATOM 714 N N . ASP A 1 89 ? 3.597 -13.867 -17.699 1.00 97.19 89 ASP A N 1
ATOM 715 C CA . ASP A 1 89 ? 2.913 -15.164 -17.646 1.00 97.19 89 ASP A CA 1
ATOM 716 C C . ASP A 1 89 ? 1.378 -15.071 -17.501 1.00 97.19 89 ASP A C 1
ATOM 718 O O . ASP A 1 89 ? 0.698 -16.093 -17.400 1.00 97.19 89 ASP A O 1
ATOM 722 N N . GLY A 1 90 ? 0.820 -13.856 -17.520 1.00 97.81 90 GLY A N 1
ATOM 723 C CA . GLY A 1 90 ? -0.618 -13.595 -17.486 1.00 97.81 90 GLY A CA 1
ATOM 724 C C . GLY A 1 90 ? -1.244 -13.560 -16.090 1.00 97.81 90 GLY A C 1
ATOM 725 O O . GLY A 1 90 ? -2.461 -13.396 -15.985 1.00 97.81 90 GLY A O 1
ATOM 726 N N . ARG A 1 91 ? -0.467 -13.693 -15.009 1.00 98.50 91 ARG A N 1
ATOM 727 C CA . ARG A 1 91 ? -0.985 -13.476 -13.647 1.00 98.50 91 ARG A CA 1
ATOM 728 C C . ARG A 1 91 ? -1.261 -11.984 -13.406 1.00 98.50 91 ARG A C 1
ATOM 730 O O . ARG A 1 91 ? -0.484 -11.144 -13.865 1.00 98.50 91 ARG A O 1
ATOM 737 N N . PRO A 1 92 ? -2.342 -11.621 -12.693 1.00 98.50 92 PRO A N 1
ATOM 738 C CA . PRO A 1 92 ? -2.599 -10.235 -12.334 1.00 98.50 92 PRO A CA 1
ATOM 739 C C . PRO A 1 92 ? -1.573 -9.743 -11.309 1.00 98.50 92 PRO A C 1
ATOM 741 O O . PRO A 1 92 ? -1.248 -10.434 -10.342 1.00 98.50 92 PRO A O 1
ATOM 744 N N . VAL A 1 93 ? -1.097 -8.521 -11.514 1.00 98.88 93 VAL A N 1
ATOM 745 C CA . VAL A 1 93 ? -0.259 -7.761 -10.590 1.00 98.88 93 VAL A CA 1
ATOM 746 C C . VAL A 1 93 ? -1.013 -6.498 -10.200 1.00 98.88 93 VAL A C 1
ATOM 748 O O . VAL A 1 93 ? -1.585 -5.824 -11.057 1.00 98.88 93 VAL A O 1
ATOM 751 N N . VAL A 1 94 ? -1.014 -6.169 -8.910 1.00 98.94 94 VAL A N 1
ATOM 752 C CA . VAL A 1 94 ? -1.652 -4.961 -8.379 1.00 98.94 94 VAL A CA 1
ATOM 753 C C . VAL A 1 94 ? -0.632 -4.157 -7.583 1.00 98.94 94 VAL A C 1
ATOM 755 O O . VAL A 1 94 ? -0.114 -4.635 -6.576 1.00 98.94 94 VAL A O 1
ATOM 758 N N . TYR A 1 95 ? -0.345 -2.934 -8.017 1.00 98.94 95 TYR A N 1
ATOM 759 C CA . TYR A 1 95 ? 0.468 -1.984 -7.256 1.00 98.94 95 TYR A CA 1
ATOM 760 C C . TYR A 1 95 ? -0.426 -1.067 -6.416 1.00 98.94 95 TYR A C 1
ATOM 762 O O . TYR A 1 95 ? -1.470 -0.610 -6.891 1.00 98.94 95 TYR A O 1
ATOM 770 N N . LEU A 1 96 ? -0.026 -0.823 -5.165 1.00 98.94 96 LEU A N 1
ATOM 771 C CA . LEU A 1 96 ? -0.867 -0.206 -4.135 1.00 98.94 96 LEU A CA 1
ATOM 772 C C . LEU A 1 96 ? -0.048 0.795 -3.305 1.00 98.94 96 LEU A C 1
ATOM 774 O O . LEU A 1 96 ? 0.986 0.431 -2.739 1.00 98.94 96 LEU A O 1
ATOM 778 N N . GLY A 1 97 ? -0.514 2.041 -3.219 1.00 98.88 97 GLY A N 1
ATOM 779 C CA . GLY A 1 97 ? 0.035 3.066 -2.326 1.00 98.88 97 GLY A CA 1
ATOM 780 C C . GLY A 1 97 ? -0.710 3.121 -0.989 1.00 98.88 97 GLY A C 1
ATOM 781 O O . GLY A 1 97 ? -1.937 3.001 -0.961 1.00 98.88 97 GLY A O 1
ATOM 782 N N . ASP A 1 98 ? 0.030 3.292 0.109 1.00 98.94 98 ASP A N 1
ATOM 783 C CA . ASP A 1 98 ? -0.514 3.587 1.439 1.00 98.94 98 ASP A CA 1
ATOM 784 C C . ASP A 1 98 ? -0.321 5.070 1.761 1.00 98.94 98 ASP A C 1
ATOM 786 O O . ASP A 1 98 ? 0.782 5.485 2.135 1.00 98.94 98 ASP A O 1
ATOM 790 N N . ASP A 1 99 ? -1.380 5.871 1.601 1.00 98.75 99 ASP A N 1
ATOM 791 C CA . ASP A 1 99 ? -1.297 7.326 1.746 1.00 98.75 99 ASP A CA 1
ATOM 792 C C . ASP A 1 99 ? -1.229 7.753 3.219 1.00 98.75 99 ASP A C 1
ATOM 794 O O . ASP A 1 99 ? -2.172 8.229 3.858 1.00 98.75 99 ASP A O 1
ATOM 798 N N . GLU A 1 100 ? -0.039 7.603 3.783 1.00 98.69 100 GLU A N 1
ATOM 799 C CA . GLU A 1 100 ? 0.351 8.238 5.023 1.00 98.69 100 GLU A CA 1
ATOM 800 C C . GLU A 1 100 ? 1.854 8.521 5.022 1.00 98.69 100 GLU A C 1
ATOM 802 O O . GLU A 1 100 ? 2.668 7.889 4.347 1.00 98.69 100 GLU A O 1
ATOM 807 N N . ARG A 1 101 ? 2.251 9.547 5.774 1.00 98.38 101 ARG A N 1
ATOM 808 C CA . ARG A 1 101 ? 3.649 9.980 5.825 1.00 98.38 101 ARG A CA 1
ATOM 809 C C . ARG A 1 101 ? 4.520 8.882 6.421 1.00 98.38 101 ARG A C 1
ATOM 811 O O . ARG A 1 101 ? 4.382 8.565 7.600 1.00 98.38 101 ARG A O 1
ATOM 818 N N . GLY A 1 102 ? 5.484 8.413 5.638 1.00 98.31 102 GLY A N 1
ATOM 819 C CA . GLY A 1 102 ? 6.427 7.391 6.066 1.00 98.31 102 GLY A CA 1
ATOM 820 C C . GLY A 1 102 ? 5.868 5.971 6.041 1.00 98.31 102 GLY A C 1
ATOM 821 O O . GLY A 1 102 ? 6.508 5.090 6.605 1.00 98.31 102 GLY A O 1
ATOM 822 N N . GLU A 1 103 ? 4.711 5.743 5.420 1.00 98.81 103 GLU A N 1
ATOM 823 C CA . GLU A 1 103 ? 4.245 4.393 5.089 1.00 98.81 103 GLU A CA 1
ATOM 824 C C . GLU A 1 103 ? 4.733 3.994 3.684 1.00 98.81 103 GLU A C 1
ATOM 826 O O . GLU A 1 103 ? 5.666 4.607 3.153 1.00 98.81 103 GLU A O 1
ATOM 831 N N . PHE A 1 104 ? 4.199 2.916 3.113 1.00 98.94 104 PHE A N 1
ATOM 832 C CA . PHE A 1 104 ? 4.913 2.125 2.109 1.00 98.94 104 PHE A CA 1
ATOM 833 C C . PHE A 1 104 ? 4.208 2.034 0.752 1.00 98.94 104 PHE A C 1
ATOM 835 O O . PHE A 1 104 ? 3.031 2.352 0.598 1.00 98.94 104 PHE A O 1
ATOM 842 N N . LEU A 1 105 ? 4.963 1.558 -0.239 1.00 98.94 105 LEU A N 1
ATOM 843 C CA . LEU A 1 105 ? 4.462 1.132 -1.543 1.00 98.94 105 LEU A CA 1
ATOM 844 C C . LEU A 1 105 ? 4.452 -0.402 -1.596 1.00 98.94 105 LEU A C 1
ATOM 846 O O . LEU A 1 105 ? 5.425 -1.039 -1.181 1.00 98.94 105 LEU A O 1
ATOM 850 N N . TYR A 1 106 ? 3.387 -0.988 -2.135 1.00 99.00 106 TYR A N 1
ATOM 851 C CA . TYR A 1 106 ? 3.182 -2.434 -2.181 1.00 99.00 106 TYR A CA 1
ATOM 852 C C . TYR A 1 106 ? 2.959 -2.945 -3.609 1.00 99.00 106 TYR A C 1
ATOM 854 O O . TYR A 1 106 ? 2.491 -2.220 -4.490 1.00 99.00 106 TYR A O 1
ATOM 862 N N . LYS A 1 107 ? 3.273 -4.227 -3.814 1.00 98.94 107 LYS A N 1
ATOM 863 C CA . LYS A 1 107 ? 2.968 -5.023 -5.013 1.00 98.94 107 LYS A CA 1
ATOM 864 C C . LYS A 1 107 ? 2.268 -6.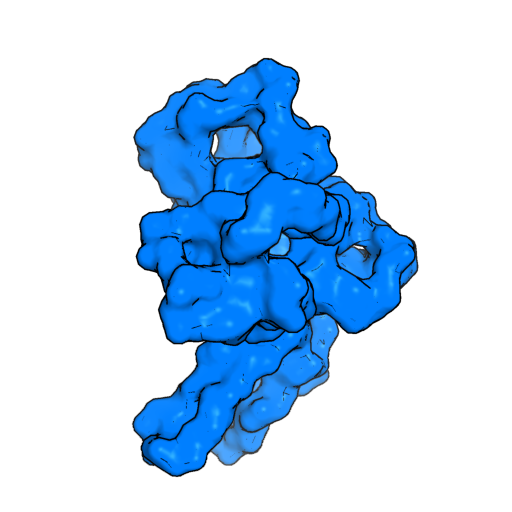292 -4.554 1.00 98.94 107 LYS A C 1
ATOM 866 O O . LYS A 1 107 ? 2.741 -6.942 -3.630 1.00 98.94 107 LYS A O 1
ATOM 871 N N . TRP A 1 108 ? 1.195 -6.688 -5.213 1.00 98.94 108 TRP A N 1
ATOM 872 C CA . TRP A 1 108 ? 0.581 -8.000 -5.053 1.00 98.94 108 TRP A CA 1
ATOM 873 C C . TRP A 1 108 ? 0.640 -8.755 -6.380 1.00 98.94 108 TRP A C 1
ATOM 875 O O . TRP A 1 108 ? 0.392 -8.156 -7.424 1.00 98.94 108 TRP A O 1
ATOM 885 N N . VAL A 1 109 ? 0.979 -10.043 -6.353 1.00 98.88 109 VAL A N 1
ATOM 886 C CA . VAL A 1 109 ? 1.034 -10.912 -7.541 1.00 98.88 109 VAL A CA 1
ATOM 887 C C . VAL A 1 109 ? 0.116 -12.108 -7.323 1.00 98.88 109 VAL A C 1
ATOM 889 O O . VAL A 1 109 ? 0.280 -12.836 -6.343 1.00 98.88 109 VAL A O 1
ATOM 892 N N . GLY A 1 110 ? -0.831 -12.321 -8.233 1.00 98.62 110 GLY A N 1
ATOM 893 C CA . GLY A 1 110 ? -1.811 -13.398 -8.125 1.00 98.62 110 GLY A CA 1
ATOM 894 C C . GLY A 1 110 ? -1.231 -14.790 -8.335 1.00 98.62 110 GLY A C 1
ATOM 895 O O . GLY A 1 110 ? -0.182 -14.965 -8.954 1.00 98.62 110 GLY A O 1
ATOM 896 N N . ALA A 1 111 ? -1.935 -15.794 -7.816 1.00 98.19 111 ALA A N 1
ATOM 897 C CA . ALA A 1 111 ? -1.615 -17.208 -8.011 1.00 98.19 111 ALA A CA 1
ATOM 898 C C . ALA A 1 111 ? -2.225 -17.783 -9.303 1.00 98.19 111 ALA A C 1
ATOM 900 O O . ALA A 1 111 ? -1.716 -18.758 -9.853 1.00 98.19 111 ALA A O 1
ATOM 901 N N . GLN A 1 112 ? -3.311 -17.177 -9.788 1.00 97.75 112 GLN A N 1
ATOM 902 C CA . GLN A 1 112 ? -4.066 -17.630 -10.956 1.00 97.75 112 GLN A CA 1
ATOM 903 C C . GLN A 1 112 ? -3.787 -16.746 -12.177 1.00 97.75 112 GLN A C 1
ATOM 905 O O . GLN A 1 112 ? -3.479 -15.564 -12.046 1.00 97.75 112 GLN A O 1
ATOM 910 N N . VAL A 1 113 ? -3.898 -17.321 -13.374 1.00 97.50 113 VAL A N 1
ATOM 911 C CA . VAL A 1 113 ? -3.691 -16.613 -14.647 1.00 97.50 113 VAL A CA 1
ATOM 912 C C . VAL A 1 113 ? -5.010 -16.016 -15.124 1.00 97.50 113 VAL A C 1
ATOM 914 O O . VAL A 1 113 ? -6.041 -16.689 -15.120 1.00 97.50 113 VAL A O 1
ATOM 917 N N . TYR A 1 114 ? -4.975 -14.766 -15.582 1.00 97.81 114 TYR A N 1
ATOM 918 C CA . TYR A 1 114 ? -6.107 -14.152 -16.260 1.00 97.81 114 TYR A CA 1
ATOM 919 C C . TYR A 1 114 ? -6.318 -14.785 -17.641 1.00 97.81 114 TYR A C 1
ATOM 921 O O . TYR A 1 114 ? -5.400 -14.858 -18.460 1.00 97.81 114 TYR A O 1
ATOM 929 N N . ALA A 1 115 ? -7.555 -15.182 -17.930 1.00 95.69 115 ALA A N 1
ATOM 930 C CA . ALA A 1 115 ? -7.970 -15.646 -19.246 1.00 95.69 115 ALA A CA 1
ATOM 931 C C . ALA A 1 115 ? -9.130 -14.787 -19.760 1.00 95.69 115 ALA A C 1
ATOM 933 O O . ALA A 1 115 ? -10.139 -14.615 -19.077 1.00 95.69 115 ALA A O 1
ATOM 934 N N . ALA A 1 116 ? -9.008 -14.267 -20.983 1.00 95.06 116 ALA A N 1
ATOM 935 C CA . ALA A 1 116 ? -10.064 -13.471 -21.601 1.00 95.06 116 ALA A CA 1
ATOM 936 C C . ALA A 1 116 ? -11.366 -14.284 -21.721 1.00 95.06 116 ALA A C 1
ATOM 938 O O . ALA A 1 116 ? -11.382 -15.365 -22.309 1.00 95.06 116 ALA A O 1
ATOM 939 N N . GLY A 1 117 ? -12.457 -13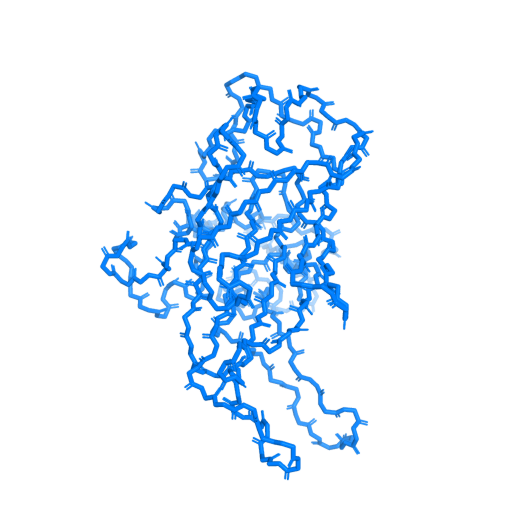.757 -21.158 1.00 94.31 117 GLY A N 1
ATOM 940 C CA . GLY A 1 117 ? -13.756 -14.439 -21.095 1.00 94.31 117 GLY A CA 1
ATOM 941 C C . GLY A 1 117 ? -13.847 -15.565 -20.057 1.00 94.31 117 GLY A C 1
ATOM 942 O O . GLY A 1 117 ? -14.879 -16.229 -19.991 1.00 94.31 117 GLY A O 1
ATOM 943 N N . GLY A 1 118 ? -12.791 -15.793 -19.271 1.00 94.38 118 GLY A N 1
ATOM 944 C CA . GLY A 1 118 ? -12.807 -16.692 -18.121 1.00 94.38 118 GLY A CA 1
ATOM 945 C C . GLY A 1 118 ? -13.462 -16.062 -16.890 1.00 94.38 118 GLY A C 1
ATOM 946 O O . GLY A 1 118 ? -13.771 -14.871 -16.871 1.00 94.38 118 GLY A O 1
ATOM 947 N N . ASP A 1 119 ? -13.655 -16.880 -15.857 1.00 93.50 119 ASP A N 1
ATOM 948 C CA . ASP A 1 119 ? -14.112 -16.414 -14.549 1.00 93.50 119 ASP A CA 1
ATOM 949 C C . ASP A 1 119 ? -13.005 -15.605 -13.860 1.00 93.50 119 ASP A C 1
ATOM 951 O O . ASP A 1 119 ? -11.875 -16.074 -13.716 1.00 93.50 119 ASP A O 1
ATOM 955 N N . THR A 1 120 ? -13.329 -14.380 -13.453 1.00 94.56 120 THR A N 1
ATOM 956 C CA . THR A 1 120 ? -12.406 -13.477 -12.759 1.00 94.56 120 THR A CA 1
ATOM 957 C C . THR A 1 120 ? -12.703 -13.350 -11.266 1.00 94.56 120 THR A C 1
ATOM 959 O O . THR A 1 120 ? -11.948 -12.690 -10.556 1.00 94.56 120 THR A O 1
ATOM 962 N N . SER A 1 121 ? -13.772 -13.984 -10.772 1.00 93.12 121 SER A N 1
ATOM 963 C CA . SER A 1 121 ? -14.337 -13.745 -9.437 1.00 93.12 121 SER A CA 1
ATOM 964 C C . SER A 1 121 ? -13.413 -14.115 -8.274 1.00 93.12 121 SER A C 1
ATOM 966 O O . SER A 1 121 ? -13.592 -13.591 -7.173 1.00 93.12 121 SER A O 1
ATOM 968 N N . THR A 1 122 ? -12.410 -14.964 -8.507 1.00 95.31 122 THR A N 1
ATOM 969 C CA . THR A 1 122 ? -11.441 -15.410 -7.491 1.00 95.31 122 THR A CA 1
ATOM 970 C C . THR A 1 122 ? -9.999 -15.010 -7.800 1.00 95.31 122 THR A C 1
ATOM 972 O O . THR A 1 122 ? -9.083 -15.414 -7.087 1.00 95.31 122 THR A O 1
ATOM 975 N N . LEU A 1 123 ? -9.753 -14.228 -8.862 1.00 97.25 123 LEU A N 1
ATOM 976 C CA . LEU A 1 123 ? -8.386 -13.914 -9.305 1.00 97.25 123 LEU A CA 1
ATOM 977 C C . LEU A 1 123 ? -7.568 -13.138 -8.269 1.00 97.25 123 LEU A C 1
ATOM 979 O O . LEU A 1 123 ? -6.346 -13.166 -8.354 1.00 97.25 123 LEU A O 1
ATOM 983 N N . LEU A 1 124 ? -8.224 -12.462 -7.321 1.00 98.25 124 LEU A N 1
ATOM 984 C CA . LEU A 1 124 ? -7.602 -11.631 -6.285 1.00 98.25 124 LEU A CA 1
ATOM 985 C C . LEU A 1 124 ? -7.623 -12.263 -4.882 1.00 98.25 124 LEU A C 1
ATOM 987 O O . LEU A 1 124 ? -7.270 -11.594 -3.911 1.00 98.25 124 LEU A O 1
ATOM 991 N N . ASP A 1 125 ? -8.048 -13.524 -4.756 1.00 97.44 125 ASP A N 1
ATOM 992 C CA . ASP A 1 125 ? -8.165 -14.193 -3.450 1.00 97.44 125 ASP A CA 1
ATOM 993 C C . ASP A 1 125 ? -6.861 -14.854 -2.996 1.00 97.44 125 ASP A C 1
ATOM 995 O O . ASP A 1 125 ? -6.577 -14.910 -1.800 1.00 97.44 125 ASP A O 1
ATOM 999 N N . GLU A 1 126 ? -6.046 -15.321 -3.944 1.00 97.94 126 GLU A N 1
ATOM 1000 C CA . GLU A 1 126 ? -4.803 -16.041 -3.673 1.00 97.94 126 GLU A CA 1
ATOM 1001 C C . GLU A 1 126 ? -3.637 -15.432 -4.450 1.00 97.94 126 GLU A C 1
ATOM 1003 O O . GLU A 1 126 ? -3.719 -15.191 -5.657 1.00 97.94 126 GLU A O 1
ATOM 1008 N N . GLY A 1 127 ? -2.530 -15.194 -3.753 1.00 98.31 127 GLY A N 1
ATOM 1009 C CA . GLY A 1 127 ? -1.334 -14.574 -4.305 1.00 98.31 127 GLY A CA 1
ATOM 1010 C C . GLY A 1 127 ? -0.340 -14.207 -3.213 1.00 98.31 127 GLY A C 1
ATOM 1011 O O . GLY A 1 127 ? -0.494 -14.601 -2.057 1.00 98.31 127 GLY A O 1
ATOM 1012 N N . GLN A 1 128 ? 0.674 -13.433 -3.580 1.00 98.81 128 GLN A N 1
ATOM 1013 C CA . GLN A 1 128 ? 1.717 -12.972 -2.671 1.00 98.81 128 GLN A CA 1
ATOM 1014 C C . GLN A 1 128 ? 1.745 -11.444 -2.628 1.00 98.81 128 GLN A C 1
ATOM 1016 O O . GLN A 1 128 ? 1.852 -10.785 -3.662 1.00 98.81 128 GLN A O 1
ATOM 1021 N N . LEU A 1 129 ? 1.680 -10.888 -1.417 1.00 98.94 129 LEU A N 1
ATOM 1022 C CA . LEU A 1 129 ? 1.863 -9.461 -1.155 1.00 98.94 129 LEU A CA 1
ATOM 1023 C C . LEU A 1 129 ? 3.337 -9.156 -0.859 1.00 98.94 129 LEU A C 1
ATOM 1025 O O . LEU A 1 129 ? 4.015 -9.920 -0.169 1.00 98.94 129 LEU A O 1
ATOM 1029 N N . TYR A 1 130 ? 3.818 -8.024 -1.352 1.00 98.94 130 TYR A N 1
ATOM 1030 C CA . TYR A 1 130 ? 5.189 -7.552 -1.220 1.00 98.94 130 TYR A CA 1
ATOM 1031 C C . TYR A 1 130 ? 5.205 -6.079 -0.811 1.00 98.94 130 TYR A C 1
ATOM 1033 O O . TYR A 1 130 ? 4.331 -5.311 -1.216 1.00 98.94 130 TYR A O 1
ATOM 1041 N N . ALA A 1 131 ? 6.244 -5.670 -0.086 1.00 98.94 131 ALA A N 1
ATOM 1042 C CA . ALA A 1 131 ? 6.538 -4.268 0.203 1.00 98.94 131 ALA A CA 1
ATOM 1043 C C . ALA A 1 131 ? 7.817 -3.820 -0.522 1.00 98.94 131 ALA A C 1
ATOM 1045 O O . ALA A 1 131 ? 8.767 -4.593 -0.667 1.00 98.94 131 ALA A O 1
ATOM 1046 N N . ALA A 1 132 ? 7.845 -2.576 -0.996 1.00 98.94 132 ALA A N 1
ATOM 1047 C CA . ALA A 1 132 ? 8.982 -2.038 -1.733 1.00 98.94 132 ALA A CA 1
ATOM 1048 C C . ALA A 1 132 ? 10.159 -1.691 -0.811 1.00 98.94 132 ALA A C 1
ATOM 1050 O O . ALA A 1 132 ? 9.997 -1.082 0.252 1.00 98.94 132 ALA A O 1
ATOM 1051 N N . LYS A 1 133 ? 11.369 -1.992 -1.279 1.00 98.88 133 LYS A N 1
ATOM 1052 C CA . LYS A 1 133 ? 12.618 -1.472 -0.733 1.00 98.88 133 LYS A CA 1
ATOM 1053 C C . LYS A 1 133 ? 13.447 -0.850 -1.849 1.00 98.88 133 LYS A C 1
ATOM 1055 O O . LYS A 1 133 ? 13.716 -1.503 -2.851 1.00 98.88 133 LYS A O 1
ATOM 1060 N N . PHE A 1 134 ? 13.842 0.401 -1.656 1.00 98.81 134 PHE A N 1
ATOM 1061 C CA . PHE A 1 134 ? 14.641 1.177 -2.599 1.00 98.81 134 PHE A CA 1
ATOM 1062 C C . PHE A 1 134 ? 16.057 1.335 -2.057 1.00 98.81 134 PHE A C 1
ATOM 1064 O O . PHE A 1 134 ? 16.243 1.811 -0.933 1.00 98.81 134 PHE A O 1
ATOM 1071 N N . ASP A 1 135 ? 17.039 0.937 -2.855 1.00 98.44 135 ASP A N 1
ATOM 1072 C CA . ASP A 1 135 ? 18.456 1.128 -2.578 1.00 98.44 135 ASP A CA 1
ATOM 1073 C C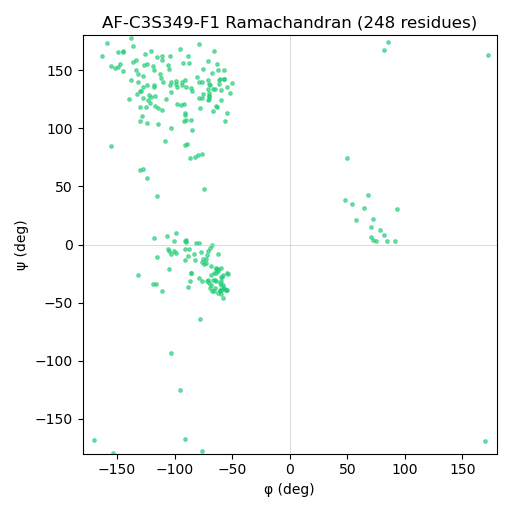 . ASP A 1 135 ? 18.934 2.448 -3.218 1.00 98.44 135 ASP A C 1
ATOM 1075 O O . ASP A 1 135 ? 18.320 2.977 -4.148 1.00 98.44 135 ASP A O 1
ATOM 1079 N N . THR A 1 136 ? 20.017 3.030 -2.695 1.00 98.06 136 THR A N 1
ATOM 1080 C CA . THR A 1 136 ? 20.482 4.378 -3.091 1.00 98.06 136 THR A CA 1
ATOM 1081 C C . THR A 1 136 ? 21.247 4.419 -4.417 1.00 98.06 136 THR A C 1
ATOM 1083 O O . THR A 1 136 ? 21.755 5.468 -4.808 1.00 98.06 136 THR A O 1
ATOM 1086 N N . ASP A 1 137 ? 21.388 3.280 -5.088 1.00 97.81 137 ASP A N 1
ATOM 1087 C CA . ASP A 1 137 ? 22.078 3.125 -6.371 1.00 97.81 137 ASP A CA 1
ATOM 1088 C C . ASP A 1 137 ? 21.113 3.095 -7.571 1.00 97.81 137 ASP A C 1
ATOM 1090 O O . ASP A 1 137 ? 21.529 2.804 -8.691 1.00 97.81 137 ASP A O 1
ATOM 1094 N N . GLY A 1 138 ? 19.834 3.417 -7.345 1.00 98.38 138 GLY A N 1
ATOM 1095 C CA . GLY A 1 138 ? 18.793 3.375 -8.373 1.00 98.38 138 GLY A CA 1
ATOM 1096 C C . GLY A 1 138 ? 18.211 1.979 -8.599 1.00 98.38 138 GLY A C 1
ATOM 1097 O O . GLY A 1 138 ? 17.432 1.795 -9.532 1.00 98.38 138 GLY A O 1
ATOM 1098 N N . THR A 1 139 ? 18.553 0.996 -7.762 1.00 98.81 139 THR A N 1
ATOM 1099 C CA . THR A 1 139 ? 17.920 -0.327 -7.757 1.00 98.81 139 THR A CA 1
ATOM 1100 C C . THR A 1 139 ? 16.945 -0.474 -6.593 1.00 98.81 139 THR A C 1
ATOM 1102 O O . THR A 1 139 ? 16.935 0.305 -5.635 1.00 98.81 139 THR A O 1
ATOM 1105 N N . GLY A 1 140 ? 16.057 -1.451 -6.691 1.00 98.81 140 GLY A N 1
ATOM 1106 C CA . GLY A 1 140 ? 15.145 -1.797 -5.622 1.00 98.81 140 GLY A CA 1
ATOM 1107 C C . GLY A 1 140 ? 14.608 -3.209 -5.765 1.00 98.81 140 GLY A C 1
ATOM 1108 O O . GLY A 1 140 ? 14.868 -3.924 -6.736 1.00 98.81 140 GLY A O 1
ATOM 1109 N N . ARG A 1 141 ? 13.871 -3.623 -4.739 1.00 98.81 141 ARG A N 1
ATOM 1110 C CA . ARG A 1 141 ? 13.296 -4.959 -4.637 1.00 98.81 141 ARG A CA 1
ATOM 1111 C C . ARG A 1 141 ? 11.937 -4.956 -3.966 1.00 98.81 141 ARG A C 1
ATOM 1113 O O . ARG A 1 141 ? 11.663 -4.157 -3.071 1.00 98.81 141 ARG A O 1
ATOM 1120 N N . TRP A 1 142 ? 11.111 -5.904 -4.369 1.00 98.88 142 TRP A N 1
ATOM 1121 C CA . TRP A 1 142 ? 9.862 -6.264 -3.725 1.00 98.88 142 TRP A CA 1
ATOM 1122 C C . TRP A 1 142 ? 10.147 -7.357 -2.699 1.00 98.88 142 TRP A C 1
ATOM 1124 O O . TRP A 1 142 ? 10.535 -8.468 -3.050 1.00 98.88 142 TRP A O 1
ATOM 1134 N N . VAL A 1 143 ? 9.981 -7.050 -1.416 1.00 98.88 143 VAL A N 1
ATOM 1135 C CA . VAL A 1 143 ? 10.220 -8.008 -0.332 1.00 98.88 143 VAL A CA 1
ATOM 1136 C C . VAL A 1 143 ? 8.906 -8.685 0.030 1.00 98.88 143 VAL A C 1
ATOM 1138 O O . VAL A 1 143 ? 7.947 -8.011 0.406 1.00 98.88 143 VAL A O 1
ATOM 1141 N N . ALA A 1 144 ? 8.854 -10.011 -0.107 1.00 98.81 144 ALA A N 1
ATOM 1142 C CA . ALA A 1 144 ? 7.649 -10.788 0.157 1.00 98.81 144 ALA A CA 1
ATOM 1143 C C . ALA A 1 144 ? 7.248 -10.716 1.637 1.00 98.81 144 ALA A C 1
ATOM 1145 O O . ALA A 1 144 ? 8.074 -10.893 2.534 1.00 98.81 144 ALA A O 1
ATOM 1146 N N . LEU A 1 145 ? 5.959 -10.491 1.886 1.00 98.88 145 LEU A N 1
ATOM 1147 C CA . LEU A 1 145 ? 5.368 -10.533 3.218 1.00 98.88 145 LEU A CA 1
ATOM 1148 C C . LEU A 1 145 ? 4.872 -11.957 3.486 1.00 98.88 145 LEU A C 1
ATOM 1150 O O . LEU A 1 145 ? 3.718 -12.289 3.218 1.00 98.88 145 LEU A O 1
ATOM 1154 N N . THR A 1 146 ? 5.773 -12.815 3.962 1.00 98.75 146 THR A N 1
ATOM 1155 C CA . THR A 1 146 ? 5.471 -14.205 4.338 1.00 98.75 146 THR A CA 1
ATOM 1156 C C . THR A 1 146 ? 5.566 -14.402 5.848 1.00 98.75 146 THR A C 1
ATOM 1158 O O . THR A 1 146 ? 6.204 -13.588 6.532 1.00 98.75 146 THR A O 1
ATOM 1161 N N . PRO A 1 147 ? 4.977 -15.478 6.398 1.00 98.69 147 PRO A N 1
ATOM 1162 C CA . PRO A 1 147 ? 5.139 -15.795 7.810 1.00 98.69 147 PRO A CA 1
ATOM 1163 C C . PRO A 1 147 ? 6.595 -15.919 8.248 1.00 98.69 147 PRO A C 1
ATOM 1165 O O . PRO A 1 147 ? 6.973 -15.406 9.297 1.00 98.69 147 PRO A O 1
ATOM 1168 N N . GLU A 1 148 ? 7.445 -16.511 7.414 1.00 98.56 148 GLU A N 1
ATOM 1169 C CA . GLU A 1 148 ? 8.868 -16.678 7.699 1.00 98.56 148 GLU A CA 1
ATOM 1170 C C . GLU A 1 148 ? 9.612 -15.339 7.716 1.00 98.56 148 GLU A C 1
ATOM 1172 O O . GLU A 1 148 ? 10.481 -15.132 8.560 1.00 98.56 148 GLU A O 1
ATOM 1177 N N . ALA A 1 149 ? 9.278 -14.427 6.799 1.00 98.38 149 ALA A N 1
ATOM 1178 C CA . ALA A 1 149 ? 9.948 -13.132 6.690 1.00 98.38 149 ALA A CA 1
ATOM 1179 C C . ALA A 1 149 ? 9.505 -12.142 7.777 1.00 98.38 149 ALA A C 1
ATOM 1181 O O . ALA A 1 149 ? 10.284 -11.286 8.190 1.00 98.38 149 ALA A O 1
ATOM 1182 N N . THR A 1 150 ? 8.255 -12.247 8.227 1.00 98.56 150 THR A N 1
ATOM 1183 C CA . THR A 1 150 ? 7.622 -11.268 9.125 1.00 98.56 150 THR A CA 1
ATOM 1184 C C . THR A 1 150 ? 7.498 -11.759 10.567 1.00 98.56 150 THR A C 1
ATOM 1186 O O . THR A 1 150 ? 7.329 -10.947 11.475 1.00 98.56 150 THR A O 1
ATOM 1189 N N . GLY A 1 151 ? 7.551 -13.076 10.791 1.00 98.38 151 GLY A N 1
ATOM 1190 C CA . GLY A 1 151 ? 7.213 -13.702 12.070 1.00 98.38 151 GLY A CA 1
ATOM 1191 C C . GLY A 1 151 ? 5.716 -13.664 12.406 1.00 98.38 151 GLY A C 1
ATOM 1192 O O . GLY A 1 151 ? 5.359 -13.874 13.563 1.00 98.38 151 GLY A O 1
ATOM 1193 N N . MET A 1 152 ? 4.847 -13.365 11.433 1.00 98.44 152 MET A N 1
ATOM 1194 C CA . MET A 1 152 ? 3.396 -13.236 11.612 1.00 98.44 152 MET A CA 1
ATOM 1195 C C . MET A 1 152 ? 2.633 -14.343 10.887 1.00 98.44 152 MET A C 1
ATOM 1197 O O . MET A 1 152 ? 2.993 -14.732 9.784 1.00 98.44 152 MET A O 1
ATOM 1201 N N . ASP A 1 153 ? 1.507 -14.790 11.436 1.00 98.19 153 ASP A N 1
ATOM 1202 C CA . ASP A 1 153 ? 0.606 -15.676 10.693 1.00 98.19 153 ASP A CA 1
ATOM 1203 C C . ASP A 1 153 ? 0.058 -14.984 9.433 1.00 98.19 153 ASP A C 1
ATOM 1205 O O . ASP A 1 153 ? -0.176 -13.774 9.424 1.00 98.19 153 ASP A O 1
ATOM 1209 N N . ALA A 1 154 ? -0.236 -15.752 8.379 1.00 97.31 154 ALA A N 1
ATOM 1210 C CA . ALA A 1 154 ? -0.693 -15.210 7.093 1.00 97.31 154 ALA A CA 1
ATOM 1211 C C . ALA A 1 154 ? -1.937 -14.302 7.213 1.00 97.31 154 ALA A C 1
ATOM 1213 O O . ALA A 1 154 ? -2.012 -13.246 6.583 1.00 97.31 154 ALA A O 1
ATOM 1214 N N . ALA A 1 155 ? -2.892 -14.664 8.077 1.00 97.62 155 ALA A N 1
ATOM 1215 C CA . ALA A 1 155 ? -4.063 -13.829 8.351 1.00 97.62 155 ALA A CA 1
ATOM 1216 C C . ALA A 1 155 ? -3.680 -12.494 9.017 1.00 97.62 155 ALA A C 1
ATOM 1218 O O . ALA A 1 155 ? -4.237 -11.447 8.685 1.00 97.62 155 ALA A O 1
ATOM 1219 N N . MET A 1 156 ? -2.689 -12.512 9.913 1.00 98.31 156 MET A N 1
ATOM 1220 C CA . MET A 1 156 ? -2.203 -11.313 10.594 1.00 98.31 156 MET A CA 1
ATOM 1221 C C . MET A 1 156 ? -1.409 -10.408 9.656 1.00 98.31 156 MET A C 1
ATOM 1223 O O . MET A 1 156 ? -1.516 -9.194 9.779 1.00 98.31 156 MET A O 1
ATOM 1227 N N . ILE A 1 157 ? -0.710 -10.955 8.658 1.00 98.75 157 ILE A N 1
ATOM 1228 C CA . ILE A 1 157 ? -0.091 -10.157 7.585 1.00 98.75 157 ILE A CA 1
ATOM 1229 C C . ILE A 1 157 ? -1.159 -9.378 6.803 1.00 98.75 157 ILE A C 1
ATOM 1231 O O . ILE A 1 157 ? -0.952 -8.209 6.476 1.00 98.75 157 ILE A O 1
ATOM 1235 N N . CYS A 1 158 ? -2.322 -9.984 6.544 1.00 98.31 158 CYS A N 1
ATOM 1236 C CA . CYS A 1 158 ? -3.419 -9.317 5.838 1.00 98.31 158 CYS A CA 1
ATOM 1237 C C . CYS A 1 158 ? -4.056 -8.184 6.664 1.00 98.31 158 CYS A C 1
ATOM 1239 O O . CYS A 1 158 ? -4.465 -7.178 6.097 1.00 98.31 158 CYS A O 1
ATOM 1241 N N . ILE A 1 159 ? -4.142 -8.326 7.993 1.00 98.56 159 ILE A N 1
ATOM 1242 C CA . ILE A 1 159 ? -4.794 -7.349 8.893 1.00 98.56 159 ILE A CA 1
ATOM 1243 C C . ILE A 1 159 ? -3.818 -6.255 9.367 1.00 98.56 159 ILE A C 1
ATOM 1245 O O . ILE A 1 159 ? -4.200 -5.088 9.519 1.00 98.56 159 ILE A O 1
ATOM 1249 N N . HIS A 1 160 ? -2.558 -6.629 9.596 1.00 98.75 160 HIS A N 1
ATOM 1250 C CA . HIS A 1 160 ? -1.476 -5.796 10.126 1.00 98.75 160 HIS A CA 1
ATOM 1251 C C . HIS A 1 160 ? -0.359 -5.597 9.095 1.00 98.75 160 HIS A C 1
ATOM 1253 O O . HIS A 1 160 ? 0.830 -5.621 9.419 1.00 98.75 160 HIS A O 1
ATOM 1259 N N . THR A 1 161 ? -0.748 -5.371 7.841 1.00 98.88 161 THR A N 1
ATOM 1260 C CA . THR A 1 161 ? 0.160 -5.260 6.693 1.00 98.88 161 THR A CA 1
ATOM 1261 C C . THR A 1 161 ? 1.256 -4.216 6.900 1.00 98.88 161 THR A C 1
ATOM 1263 O O . THR A 1 161 ? 2.415 -4.483 6.588 1.00 98.88 161 THR A O 1
ATOM 1266 N N . ARG A 1 162 ? 0.935 -3.072 7.518 1.00 98.88 162 ARG A N 1
ATOM 1267 C CA . ARG A 1 162 ? 1.931 -2.055 7.887 1.00 98.88 162 ARG A CA 1
ATOM 1268 C C . ARG A 1 162 ? 3.030 -2.607 8.803 1.00 98.88 162 ARG A C 1
ATOM 1270 O O . ARG A 1 162 ? 4.211 -2.368 8.569 1.00 98.88 162 ARG A O 1
ATOM 1277 N N . GLN A 1 163 ? 2.674 -3.369 9.836 1.00 98.81 163 GLN A N 1
ATOM 1278 C CA . GLN A 1 163 ? 3.660 -3.971 10.736 1.00 98.81 163 GLN A CA 1
ATOM 1279 C C . GLN A 1 163 ? 4.472 -5.072 10.046 1.00 98.81 163 GLN A C 1
ATOM 1281 O O . GLN A 1 163 ? 5.679 -5.146 10.263 1.00 98.81 163 GLN A O 1
ATOM 1286 N N . ALA A 1 164 ? 3.845 -5.875 9.182 1.00 98.88 164 ALA A N 1
ATOM 1287 C CA . ALA A 1 164 ? 4.549 -6.859 8.359 1.00 98.88 164 ALA A CA 1
ATOM 1288 C C . ALA A 1 164 ? 5.590 -6.191 7.437 1.00 98.88 164 ALA A C 1
ATOM 1290 O O . ALA A 1 164 ? 6.726 -6.653 7.348 1.00 98.88 164 ALA A O 1
ATOM 1291 N N . ALA A 1 165 ? 5.240 -5.064 6.810 1.00 98.94 165 ALA A N 1
ATOM 1292 C CA . ALA A 1 165 ? 6.153 -4.286 5.974 1.00 98.94 165 ALA A CA 1
ATOM 1293 C C . ALA A 1 165 ? 7.315 -3.660 6.770 1.00 98.94 165 ALA A C 1
ATOM 1295 O O . ALA A 1 165 ? 8.461 -3.708 6.317 1.00 98.94 165 ALA A O 1
ATOM 1296 N N . SER A 1 166 ? 7.060 -3.148 7.980 1.00 98.88 166 SER A N 1
ATOM 1297 C CA . SER A 1 166 ? 8.133 -2.699 8.883 1.00 98.88 166 SER A CA 1
ATOM 1298 C C . SER A 1 166 ? 9.065 -3.847 9.278 1.00 98.88 166 SER A C 1
ATOM 1300 O O . SER A 1 166 ? 10.281 -3.671 9.274 1.00 98.88 166 SER A O 1
ATOM 1302 N N . ALA A 1 167 ? 8.526 -5.040 9.565 1.00 98.75 167 ALA A N 1
ATOM 1303 C CA . ALA A 1 167 ? 9.316 -6.206 9.971 1.00 98.75 167 ALA A CA 1
ATOM 1304 C C . ALA A 1 167 ? 10.335 -6.636 8.900 1.00 98.75 167 ALA A C 1
ATOM 1306 O O . ALA A 1 167 ? 11.441 -7.056 9.235 1.00 98.75 167 ALA A O 1
ATOM 1307 N N . VAL A 1 168 ? 9.998 -6.466 7.617 1.00 98.75 168 VAL A N 1
ATOM 1308 C CA . VAL A 1 168 ? 10.912 -6.741 6.493 1.00 98.75 168 VAL A CA 1
ATOM 1309 C C . VAL A 1 168 ? 11.758 -5.528 6.073 1.00 98.75 168 VAL A C 1
ATOM 1311 O O . VAL A 1 168 ? 12.554 -5.611 5.134 1.00 98.75 168 VAL A O 1
ATOM 1314 N N . GLY A 1 169 ? 11.620 -4.396 6.771 1.00 98.56 169 GLY A N 1
ATOM 1315 C CA . GLY A 1 169 ? 12.397 -3.180 6.542 1.00 98.56 169 GLY A CA 1
ATOM 1316 C C . GLY A 1 169 ? 12.083 -2.488 5.216 1.00 98.56 169 GLY A C 1
ATOM 1317 O O . GLY A 1 169 ? 13.017 -2.074 4.519 1.00 98.56 169 GLY A O 1
ATOM 1318 N N . ALA A 1 170 ? 10.799 -2.402 4.854 1.00 98.81 170 ALA A N 1
ATOM 1319 C CA . ALA A 1 170 ? 10.327 -1.634 3.702 1.00 98.81 170 ALA A CA 1
ATOM 1320 C C . ALA A 1 170 ? 10.739 -0.151 3.792 1.00 98.81 170 ALA A C 1
ATOM 1322 O O . ALA A 1 170 ? 10.887 0.414 4.879 1.00 98.81 170 ALA A O 1
ATOM 1323 N N . THR A 1 171 ? 10.937 0.501 2.645 1.00 98.81 171 THR A N 1
ATOM 1324 C CA . THR A 1 171 ? 11.373 1.906 2.606 1.00 98.81 171 THR A CA 1
ATOM 1325 C C . THR A 1 171 ? 10.211 2.841 2.928 1.00 98.81 171 THR A C 1
ATOM 1327 O O . THR A 1 171 ? 9.192 2.807 2.248 1.00 98.81 171 THR A O 1
ATOM 1330 N N . THR A 1 172 ? 10.378 3.728 3.912 1.00 98.81 172 THR A N 1
ATOM 1331 C CA . THR A 1 172 ? 9.372 4.743 4.262 1.00 98.81 172 THR A CA 1
ATOM 1332 C C . THR A 1 172 ? 9.261 5.830 3.187 1.00 98.81 172 THR A C 1
ATOM 1334 O O . THR A 1 172 ? 10.243 6.485 2.812 1.00 98.81 172 THR A O 1
ATOM 1337 N N . MET A 1 173 ? 8.046 6.085 2.709 1.00 98.81 173 MET A N 1
ATOM 1338 C CA . MET A 1 173 ? 7.792 6.914 1.530 1.00 98.81 173 MET A CA 1
ATOM 1339 C C . MET A 1 173 ? 7.106 8.243 1.865 1.00 98.81 173 MET A C 1
ATOM 1341 O O . MET A 1 173 ? 6.480 8.428 2.912 1.00 98.81 173 MET A O 1
ATOM 1345 N N . ASP A 1 174 ? 7.227 9.208 0.957 1.00 98.75 174 ASP A N 1
ATOM 1346 C CA . ASP A 1 174 ? 6.531 10.492 1.033 1.00 98.75 174 ASP A CA 1
ATOM 1347 C C . ASP A 1 174 ? 5.099 10.404 0.512 1.00 98.75 174 ASP A C 1
ATOM 1349 O O . ASP A 1 174 ? 4.815 10.911 -0.567 1.00 98.75 174 ASP A O 1
ATOM 1353 N N . ARG A 1 175 ? 4.205 9.803 1.311 1.00 98.62 175 ARG A N 1
ATOM 1354 C CA . ARG A 1 175 ? 2.767 9.675 1.011 1.00 98.62 175 ARG A CA 1
ATOM 1355 C C . ARG A 1 175 ? 2.512 9.130 -0.408 1.00 98.62 175 ARG A C 1
ATOM 1357 O O . ARG A 1 175 ? 2.189 9.907 -1.311 1.00 98.62 175 ARG A O 1
ATOM 1364 N N . PRO A 1 176 ? 2.725 7.821 -0.622 1.00 98.75 176 PRO A N 1
ATOM 1365 C CA . PRO A 1 176 ? 2.326 7.151 -1.853 1.00 98.75 176 PRO A CA 1
ATOM 1366 C C . PRO A 1 176 ? 0.830 7.345 -2.099 1.00 98.75 176 PRO A C 1
ATOM 1368 O O . PRO A 1 176 ? 0.008 6.747 -1.414 1.00 98.75 176 PRO A O 1
ATOM 1371 N N . GLU A 1 177 ? 0.496 8.196 -3.064 1.00 98.75 177 GLU A N 1
ATOM 1372 C CA . GLU A 1 177 ? -0.872 8.359 -3.542 1.00 98.75 177 GLU A CA 1
ATOM 1373 C C . GLU A 1 177 ? -1.062 7.463 -4.785 1.00 98.75 177 GLU A C 1
ATOM 1375 O O . GLU A 1 177 ? -0.831 6.253 -4.735 1.00 98.75 177 GLU A O 1
ATOM 1380 N N . TRP A 1 178 ? -1.502 8.028 -5.912 1.00 98.62 178 TRP A N 1
ATOM 1381 C CA . TRP A 1 178 ? -1.862 7.241 -7.086 1.00 98.62 178 TRP A CA 1
ATOM 1382 C C . TRP A 1 178 ? -0.657 6.549 -7.714 1.00 98.62 178 TRP A C 1
ATOM 1384 O O . TRP A 1 178 ? 0.365 7.179 -8.014 1.00 98.62 178 TRP A O 1
ATOM 1394 N N . VAL A 1 179 ? -0.852 5.267 -8.016 1.00 98.88 179 VAL A N 1
ATOM 1395 C CA . VAL A 1 179 ? 0.005 4.480 -8.894 1.00 98.88 179 VAL A CA 1
ATOM 1396 C C . VAL A 1 179 ? -0.602 4.400 -10.294 1.00 98.88 179 VAL A C 1
ATOM 1398 O O . VAL A 1 179 ? -1.813 4.233 -10.453 1.00 98.88 179 VAL A O 1
ATOM 1401 N N . ALA A 1 180 ? 0.236 4.480 -11.321 1.00 98.56 180 ALA A N 1
ATOM 1402 C CA . ALA A 1 180 ? -0.137 4.211 -12.703 1.00 98.56 180 ALA A CA 1
ATOM 1403 C C . ALA A 1 180 ? 0.878 3.270 -13.356 1.00 98.56 180 ALA A C 1
ATOM 1405 O O . ALA A 1 180 ? 2.070 3.329 -13.067 1.00 98.56 180 ALA A O 1
ATOM 1406 N N . VAL A 1 181 ? 0.397 2.424 -14.261 1.00 98.50 181 VAL A N 1
ATOM 1407 C CA . VAL A 1 181 ? 1.223 1.548 -15.100 1.00 98.50 181 VAL A CA 1
ATOM 1408 C C . VAL A 1 181 ? 1.164 2.038 -16.541 1.00 98.50 181 VAL A C 1
ATOM 1410 O O . VAL A 1 181 ? 0.113 2.479 -17.014 1.00 98.50 181 VAL A O 1
ATOM 1413 N N . ASN A 1 182 ? 2.295 2.007 -17.237 1.00 97.50 182 ASN A N 1
ATOM 1414 C CA . ASN A 1 182 ? 2.351 2.422 -18.632 1.00 97.50 182 ASN A CA 1
ATOM 1415 C C . ASN A 1 182 ? 1.728 1.331 -19.528 1.00 97.50 182 ASN A C 1
ATOM 1417 O O . ASN A 1 182 ? 2.099 0.168 -19.415 1.00 97.50 182 ASN A O 1
ATOM 1421 N N . PRO A 1 183 ? 0.789 1.666 -20.433 1.00 94.62 183 PRO A N 1
ATOM 1422 C CA . PRO A 1 183 ? 0.151 0.669 -21.296 1.00 94.62 183 PRO A CA 1
ATOM 1423 C C . PRO A 1 183 ? 1.029 0.203 -22.472 1.00 94.62 183 PRO A C 1
ATOM 1425 O O . PRO A 1 183 ? 0.610 -0.669 -23.230 1.00 94.62 183 PRO A O 1
ATOM 1428 N N . VAL A 1 184 ? 2.199 0.815 -22.679 1.00 95.19 184 VAL A N 1
ATOM 1429 C CA . VAL A 1 184 ? 3.099 0.559 -23.818 1.00 95.19 184 VAL A CA 1
ATOM 1430 C C . VAL A 1 184 ? 4.471 0.047 -23.373 1.00 95.19 184 VAL A C 1
ATOM 1432 O O . VAL A 1 184 ? 5.072 -0.754 -24.083 1.00 95.19 184 VAL A O 1
ATOM 1435 N N . ALA A 1 185 ? 4.968 0.501 -22.223 1.00 96.44 185 ALA A N 1
ATOM 1436 C CA . ALA A 1 185 ? 6.256 0.098 -21.659 1.00 96.44 185 ALA A CA 1
ATOM 1437 C C . ALA A 1 185 ? 6.065 -0.577 -20.296 1.00 96.44 185 ALA A C 1
ATOM 1439 O O . ALA A 1 185 ? 5.104 -0.276 -19.593 1.00 96.44 185 ALA A O 1
ATOM 1440 N N . ILE A 1 186 ? 6.991 -1.452 -19.902 1.00 97.81 186 ILE A N 1
ATOM 1441 C CA . ILE A 1 186 ? 6.966 -2.109 -18.588 1.00 97.81 186 ILE A CA 1
ATOM 1442 C C . ILE A 1 186 ? 7.510 -1.124 -17.546 1.00 97.81 186 ILE A C 1
ATOM 1444 O O . ILE A 1 186 ? 8.667 -1.170 -17.140 1.00 97.81 186 ILE A O 1
ATOM 1448 N N . GLU A 1 187 ? 6.667 -0.167 -17.168 1.00 98.25 187 GLU A N 1
ATOM 1449 C CA . GLU A 1 187 ? 6.992 0.918 -16.244 1.00 98.25 187 GLU A CA 1
ATOM 1450 C C . GLU A 1 187 ? 5.833 1.144 -15.271 1.00 98.25 187 GLU A C 1
ATOM 1452 O O . GLU A 1 187 ? 4.657 1.101 -15.653 1.00 98.25 187 GLU A O 1
ATOM 1457 N N . GLY A 1 188 ? 6.165 1.429 -14.014 1.00 98.62 188 GLY A N 1
ATOM 1458 C CA . GLY A 1 188 ? 5.221 1.909 -13.010 1.00 98.62 188 GLY A CA 1
ATOM 1459 C C . GLY A 1 188 ? 5.598 3.300 -12.513 1.00 98.62 188 GLY A C 1
ATOM 1460 O O . GLY A 1 188 ? 6.772 3.662 -12.496 1.00 98.62 188 GLY A O 1
ATOM 1461 N N . TYR A 1 189 ? 4.598 4.081 -12.112 1.00 98.88 189 TYR A N 1
ATOM 1462 C CA . TYR A 1 189 ? 4.742 5.447 -11.614 1.00 98.88 189 TYR A CA 1
ATOM 1463 C C . TYR A 1 189 ? 3.953 5.607 -10.327 1.00 98.88 189 TYR A C 1
ATOM 1465 O O . TYR A 1 189 ? 2.824 5.137 -10.253 1.00 98.88 189 TYR A O 1
ATOM 1473 N N . CYS A 1 190 ? 4.495 6.321 -9.347 1.00 98.88 190 CYS A N 1
ATOM 1474 C CA . CYS A 1 190 ? 3.798 6.643 -8.106 1.00 98.88 190 CYS A CA 1
ATOM 1475 C C . CYS A 1 190 ? 3.953 8.127 -7.789 1.00 98.88 190 CYS A C 1
ATOM 1477 O O . CYS A 1 190 ? 5.072 8.650 -7.743 1.00 98.88 190 CYS A O 1
ATOM 1479 N N . ALA A 1 191 ? 2.835 8.797 -7.519 1.00 98.88 191 ALA A N 1
ATOM 1480 C CA . ALA A 1 191 ? 2.862 10.118 -6.912 1.00 98.88 191 ALA A CA 1
ATOM 1481 C C . ALA A 1 191 ? 3.303 9.994 -5.447 1.00 98.88 191 ALA A C 1
ATOM 1483 O O . ALA A 1 191 ? 2.704 9.252 -4.671 1.00 98.88 191 ALA A O 1
ATOM 1484 N N . LEU A 1 192 ? 4.355 10.719 -5.074 1.00 98.81 192 LEU A N 1
ATOM 1485 C CA . LEU A 1 192 ? 4.794 10.898 -3.693 1.00 98.81 192 LEU A CA 1
ATOM 1486 C C . LEU A 1 192 ? 4.474 12.339 -3.305 1.00 98.81 192 LEU A C 1
ATOM 1488 O O . LEU A 1 192 ? 5.259 13.252 -3.558 1.00 98.81 192 LEU A O 1
ATOM 1492 N N . THR A 1 193 ? 3.270 12.564 -2.790 1.00 98.25 193 THR A N 1
ATOM 1493 C CA . THR A 1 193 ? 2.594 13.872 -2.866 1.00 98.25 193 THR A CA 1
ATOM 1494 C C . THR A 1 193 ? 3.218 14.962 -1.997 1.00 98.25 193 THR A C 1
ATOM 1496 O O . THR A 1 193 ? 3.178 16.138 -2.346 1.00 98.25 193 THR A O 1
ATOM 1499 N N . ASN A 1 194 ? 3.771 14.606 -0.833 1.00 98.50 194 ASN A N 1
ATOM 1500 C CA . ASN A 1 194 ? 4.544 15.465 0.072 1.00 98.50 194 ASN A CA 1
ATOM 1501 C C . ASN A 1 194 ? 4.827 14.732 1.388 1.00 98.50 194 ASN A C 1
ATOM 1503 O O . ASN A 1 194 ? 4.121 13.809 1.790 1.00 98.50 194 ASN A O 1
ATOM 1507 N N . ASN A 1 195 ? 5.799 15.243 2.143 1.00 98.44 195 ASN A N 1
ATOM 1508 C CA . ASN A 1 195 ? 5.996 14.874 3.535 1.00 98.44 195 ASN A CA 1
ATOM 1509 C C . ASN A 1 195 ? 6.715 15.981 4.310 1.00 98.44 195 ASN A C 1
ATOM 1511 O O . ASN A 1 195 ? 7.921 15.934 4.558 1.00 98.44 195 ASN A O 1
ATOM 1515 N N . SER A 1 196 ? 5.951 16.960 4.800 1.00 97.38 196 SER A N 1
ATOM 1516 C CA . SER A 1 196 ? 6.529 18.042 5.610 1.00 97.38 196 SER A CA 1
ATOM 1517 C C . SER A 1 196 ? 7.057 17.590 6.983 1.00 97.38 196 SER A C 1
ATOM 1519 O O . SER A 1 196 ? 7.553 18.415 7.743 1.00 97.38 196 SER A O 1
ATOM 1521 N N . ARG A 1 197 ? 6.937 16.296 7.327 1.00 96.94 197 ARG A N 1
ATOM 1522 C CA . ARG A 1 197 ? 7.502 15.692 8.544 1.00 96.94 197 ARG A CA 1
ATOM 1523 C C . ARG A 1 197 ? 8.796 14.919 8.279 1.00 96.94 197 ARG A C 1
ATOM 1525 O O . ARG A 1 197 ? 9.410 14.503 9.256 1.00 96.94 197 ARG A O 1
ATOM 1532 N N . ARG A 1 198 ? 9.231 14.758 7.021 1.00 98.19 198 ARG A N 1
ATOM 1533 C CA . ARG A 1 198 ? 10.514 14.120 6.712 1.00 98.19 198 ARG A CA 1
ATOM 1534 C C . ARG A 1 198 ? 11.659 14.990 7.211 1.00 98.19 198 ARG A C 1
ATOM 1536 O O . ARG A 1 198 ? 11.848 16.099 6.724 1.00 98.19 198 ARG A O 1
ATOM 1543 N N . LYS A 1 199 ? 12.418 14.509 8.186 1.00 97.56 199 LYS A N 1
ATOM 1544 C CA . LYS A 1 199 ? 13.578 15.212 8.753 1.00 97.56 199 LYS A CA 1
ATOM 1545 C C . LYS A 1 199 ? 14.444 14.227 9.528 1.00 97.56 199 LYS A C 1
ATOM 1547 O O . LYS A 1 199 ? 13.969 13.156 9.893 1.00 97.56 199 LYS A O 1
ATOM 1552 N N . ALA A 1 200 ? 15.690 14.603 9.796 1.00 96.25 200 ALA A N 1
ATOM 1553 C CA . ALA A 1 200 ? 16.598 13.792 10.601 1.00 96.25 200 ALA A CA 1
ATOM 1554 C C . ALA A 1 200 ? 15.948 13.391 11.940 1.00 96.25 200 ALA A C 1
ATOM 1556 O O . ALA A 1 200 ? 15.377 14.237 12.638 1.00 96.25 200 ALA A O 1
ATOM 1557 N N . GLY A 1 201 ? 16.011 12.098 12.269 1.00 95.62 201 GLY A N 1
ATOM 1558 C CA . GLY A 1 201 ? 15.442 11.530 13.496 1.00 95.62 201 GLY A CA 1
ATOM 1559 C C . GLY A 1 201 ? 13.910 11.472 13.565 1.00 95.62 201 GLY A C 1
ATOM 1560 O O . GLY A 1 201 ? 13.375 11.137 14.621 1.00 95.62 201 GLY A O 1
ATOM 1561 N N . ALA A 1 202 ? 13.181 11.810 12.495 1.00 97.50 202 ALA A N 1
ATOM 1562 C CA . ALA A 1 202 ? 11.740 11.573 12.442 1.00 97.50 202 ALA A CA 1
ATOM 1563 C C . ALA A 1 202 ? 11.433 10.091 12.209 1.00 97.50 202 ALA A C 1
ATOM 1565 O O . ALA A 1 202 ? 12.195 9.389 11.548 1.00 97.50 202 ALA A O 1
ATOM 1566 N N . THR A 1 203 ? 10.283 9.645 12.706 1.00 98.12 203 THR A N 1
ATOM 1567 C CA . THR A 1 203 ? 9.770 8.289 12.500 1.00 98.12 203 THR A CA 1
ATOM 1568 C C . THR A 1 203 ? 8.293 8.308 12.109 1.00 98.12 203 THR A C 1
ATOM 1570 O O . THR A 1 203 ? 7.587 9.292 12.365 1.00 98.12 203 THR A O 1
ATOM 1573 N N . ASN A 1 204 ? 7.813 7.228 11.485 1.00 97.75 204 ASN A N 1
ATOM 1574 C CA . ASN A 1 204 ? 6.379 6.980 11.322 1.00 97.75 204 ASN A CA 1
ATOM 1575 C C . ASN A 1 204 ? 5.773 6.479 12.654 1.00 97.75 204 ASN A C 1
ATOM 1577 O O . ASN A 1 204 ? 6.462 6.366 13.674 1.00 97.75 204 ASN A O 1
ATOM 1581 N N . ALA A 1 205 ? 4.475 6.166 12.666 1.00 96.50 205 ALA A N 1
ATOM 1582 C CA . ALA A 1 205 ? 3.796 5.681 13.871 1.00 96.50 205 ALA A CA 1
ATOM 1583 C C . ALA A 1 205 ? 4.326 4.322 14.377 1.00 96.50 205 ALA A C 1
ATOM 1585 O O . ALA A 1 205 ? 4.199 4.033 15.569 1.00 96.50 205 ALA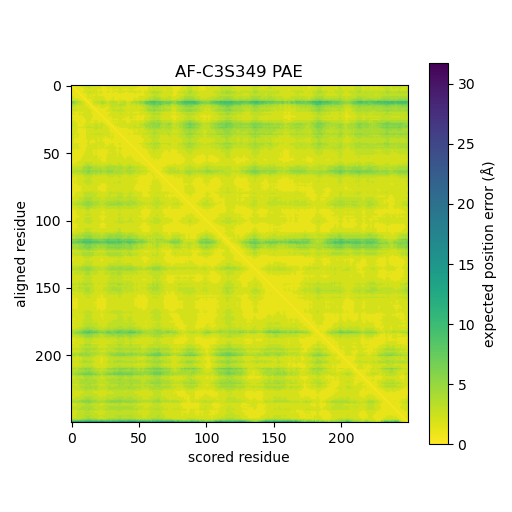 A O 1
ATOM 1586 N N . GLY A 1 206 ? 4.922 3.516 13.489 1.00 95.88 206 GLY A N 1
ATOM 1587 C CA . GLY A 1 206 ? 5.577 2.241 13.794 1.00 95.88 206 GLY A CA 1
ATOM 1588 C C . GLY A 1 206 ? 7.020 2.364 14.288 1.00 95.88 206 GLY A C 1
ATOM 1589 O O . GLY A 1 206 ? 7.577 1.374 14.746 1.00 95.88 206 GLY A O 1
ATOM 1590 N N . GLY A 1 207 ? 7.612 3.562 14.244 1.00 97.81 207 GLY A N 1
ATOM 1591 C CA . GLY A 1 207 ? 9.004 3.793 14.636 1.00 97.81 207 GLY A CA 1
ATOM 1592 C C . GLY A 1 207 ? 10.016 3.676 13.494 1.00 97.81 207 GLY A C 1
ATOM 1593 O O . GLY A 1 207 ? 11.206 3.853 13.742 1.00 97.81 207 GLY A O 1
ATOM 1594 N N . ASP A 1 208 ? 9.574 3.443 12.256 1.00 98.31 208 ASP A N 1
ATOM 1595 C CA . ASP A 1 208 ? 10.476 3.365 11.106 1.00 98.31 208 ASP A CA 1
ATOM 1596 C C . ASP A 1 208 ? 11.039 4.758 10.779 1.00 98.31 208 ASP A C 1
ATOM 1598 O O . ASP A 1 208 ? 10.272 5.729 10.807 1.00 98.31 208 ASP A O 1
ATOM 1602 N N . PRO A 1 209 ? 12.338 4.900 10.453 1.00 98.00 209 PRO A N 1
ATOM 1603 C CA . PRO A 1 209 ? 12.940 6.192 10.128 1.00 98.00 209 PRO A CA 1
ATOM 1604 C C . PRO A 1 209 ? 12.274 6.866 8.925 1.00 98.00 209 PRO A C 1
ATOM 1606 O O . PRO A 1 209 ? 12.097 6.252 7.879 1.00 98.00 209 PRO A O 1
ATOM 1609 N N . VAL A 1 210 ? 11.952 8.154 9.045 1.00 97.88 210 VAL A N 1
ATOM 1610 C CA . VAL A 1 210 ? 11.367 9.007 7.991 1.00 97.88 210 VAL A CA 1
ATOM 1611 C C . VAL A 1 210 ? 12.274 10.217 7.790 1.00 97.88 210 VAL A C 1
ATOM 1613 O O . VAL A 1 210 ? 11.886 11.375 7.955 1.00 97.88 210 VAL A O 1
ATOM 1616 N N . GLU A 1 211 ? 13.532 9.940 7.476 1.00 96.62 211 GLU A N 1
ATOM 1617 C CA . GLU A 1 211 ? 14.561 10.951 7.256 1.00 96.62 211 GLU A CA 1
ATOM 1618 C C . GLU A 1 211 ? 14.903 11.098 5.767 1.00 96.62 211 GLU A C 1
ATOM 1620 O O . GLU A 1 211 ? 14.639 10.186 4.979 1.00 96.62 211 GLU A O 1
ATOM 1625 N N . PRO A 1 212 ? 15.400 12.266 5.329 1.00 97.12 212 PRO A N 1
ATOM 1626 C CA . PRO A 1 212 ? 15.845 12.441 3.953 1.00 97.12 212 PRO A CA 1
ATOM 1627 C C . PRO A 1 212 ? 17.128 11.649 3.710 1.00 97.12 212 PRO A C 1
ATOM 1629 O O . PRO A 1 212 ? 18.101 11.800 4.446 1.00 97.12 212 PRO A O 1
ATOM 1632 N N . ILE A 1 213 ? 17.128 10.831 2.659 1.00 96.69 213 ILE A N 1
ATOM 1633 C CA . ILE A 1 213 ? 18.289 10.035 2.250 1.00 96.69 213 ILE A CA 1
ATOM 1634 C C . ILE A 1 213 ? 18.647 10.427 0.816 1.00 96.69 213 ILE A C 1
ATOM 1636 O O . ILE A 1 213 ? 17.814 10.319 -0.090 1.00 96.69 213 ILE A O 1
ATOM 1640 N N . GLU A 1 214 ? 19.876 10.898 0.611 1.00 95.56 214 GLU A N 1
ATOM 1641 C CA . GLU A 1 214 ? 20.400 11.195 -0.724 1.00 95.56 214 GLU A CA 1
ATOM 1642 C C . GLU A 1 214 ? 20.440 9.920 -1.577 1.00 95.56 214 GLU A C 1
ATOM 1644 O O . GLU A 1 214 ? 20.762 8.841 -1.084 1.00 95.56 214 GLU A O 1
ATOM 1649 N N . GLY A 1 215 ? 20.054 10.031 -2.849 1.00 94.50 215 GLY A N 1
ATOM 1650 C CA . GLY A 1 215 ? 19.939 8.874 -3.738 1.00 94.50 215 GLY A CA 1
ATOM 1651 C C . GLY A 1 215 ? 18.743 7.963 -3.447 1.00 94.50 215 GLY A C 1
ATOM 1652 O O . GLY A 1 215 ? 18.611 6.948 -4.112 1.00 94.50 215 GLY A O 1
ATOM 1653 N N . SER A 1 216 ? 17.860 8.299 -2.497 1.00 97.12 216 SER A N 1
ATOM 1654 C CA . SER A 1 216 ? 16.587 7.590 -2.283 1.00 97.12 216 SER A CA 1
ATOM 1655 C C . SER A 1 216 ? 15.418 8.269 -3.017 1.00 97.12 216 SER A C 1
ATOM 1657 O O . SER A 1 216 ? 15.538 9.435 -3.409 1.00 97.12 216 SER A O 1
ATOM 1659 N N . PRO A 1 217 ? 14.241 7.619 -3.120 1.00 98.12 217 PRO A N 1
ATOM 1660 C CA . PRO A 1 217 ? 13.029 8.249 -3.657 1.00 98.12 217 PRO A CA 1
ATOM 1661 C C . PRO A 1 217 ? 12.516 9.449 -2.843 1.00 98.12 217 PRO A C 1
ATOM 1663 O O . PRO A 1 217 ? 11.580 10.132 -3.261 1.00 98.12 217 PRO A O 1
ATOM 1666 N N . ASN A 1 218 ? 13.092 9.707 -1.662 1.00 98.31 218 ASN A N 1
ATOM 1667 C CA . ASN A 1 218 ? 12.642 10.735 -0.730 1.00 98.31 218 ASN A CA 1
ATOM 1668 C C . ASN A 1 218 ? 13.814 11.630 -0.261 1.00 98.31 218 ASN A C 1
ATOM 1670 O O . ASN A 1 218 ? 14.162 11.639 0.924 1.00 98.31 218 ASN A O 1
ATOM 1674 N N . PRO A 1 219 ? 14.453 12.395 -1.167 1.00 97.12 219 PRO A N 1
ATOM 1675 C CA . PRO A 1 219 ? 15.737 13.035 -0.876 1.00 97.12 219 PRO A CA 1
ATOM 1676 C C . PRO A 1 219 ? 15.631 14.356 -0.097 1.00 97.12 219 PRO A C 1
ATOM 1678 O O . PRO A 1 219 ? 16.636 14.866 0.392 1.00 97.12 219 PRO A O 1
ATOM 1681 N N . ARG A 1 220 ? 14.437 14.956 0.013 1.00 97.75 220 ARG A N 1
ATOM 1682 C CA . ARG A 1 220 ? 14.261 16.315 0.557 1.00 97.75 220 ARG A CA 1
ATOM 1683 C C . ARG A 1 220 ? 13.727 16.305 1.985 1.00 97.75 220 ARG A C 1
ATOM 1685 O O . ARG A 1 220 ? 12.712 15.674 2.276 1.00 97.75 220 ARG A O 1
ATOM 1692 N N . ALA A 1 221 ? 14.370 17.079 2.858 1.00 97.88 221 ALA A N 1
ATOM 1693 C CA . ALA A 1 221 ? 13.815 17.417 4.165 1.00 97.88 221 ALA A CA 1
ATOM 1694 C C . ALA A 1 221 ? 12.579 18.315 4.006 1.00 97.88 221 ALA A C 1
ATOM 1696 O O . ALA A 1 221 ? 12.514 19.135 3.090 1.00 97.88 221 ALA A O 1
ATOM 1697 N N . GLU A 1 222 ? 11.619 18.174 4.916 1.00 97.69 222 GLU A N 1
ATOM 1698 C CA . GLU A 1 222 ? 10.393 18.972 4.996 1.00 97.69 222 GLU A CA 1
ATOM 1699 C C . GLU A 1 222 ? 9.666 19.112 3.652 1.00 97.69 222 GLU A C 1
ATOM 1701 O O . GLU A 1 222 ? 9.127 20.172 3.335 1.00 97.69 222 GLU A O 1
ATOM 1706 N N . ASN A 1 223 ? 9.645 18.043 2.855 1.00 98.06 223 ASN A N 1
ATOM 1707 C CA . ASN A 1 223 ? 9.113 18.045 1.500 1.00 98.06 223 ASN A CA 1
ATOM 1708 C C . ASN A 1 223 ? 7.665 18.569 1.450 1.00 98.06 223 ASN A C 1
ATOM 1710 O O . ASN A 1 223 ? 6.746 17.933 1.971 1.00 98.06 223 ASN A O 1
ATOM 1714 N N . ARG A 1 224 ? 7.457 19.732 0.819 1.00 97.75 224 ARG A N 1
ATOM 1715 C CA . ARG A 1 224 ? 6.142 20.396 0.703 1.00 97.75 224 ARG A CA 1
ATOM 1716 C C . ARG A 1 224 ? 5.486 20.249 -0.667 1.00 97.75 224 ARG A C 1
ATOM 1718 O O . ARG A 1 224 ? 4.347 20.678 -0.807 1.00 97.75 224 ARG A O 1
ATOM 1725 N N . TYR A 1 225 ? 6.206 19.710 -1.647 1.00 97.94 225 TYR A N 1
ATOM 1726 C CA . TYR A 1 225 ? 5.807 19.763 -3.056 1.00 97.94 225 TYR A CA 1
ATOM 1727 C C . TYR A 1 225 ? 5.526 18.385 -3.647 1.00 97.94 225 TYR A C 1
ATOM 1729 O O . TYR A 1 225 ? 4.634 18.267 -4.478 1.00 97.94 225 TYR A O 1
ATOM 1737 N N . GLY A 1 226 ? 6.265 17.367 -3.202 1.00 98.38 226 GLY A N 1
ATOM 1738 C CA . GLY A 1 226 ? 6.158 16.019 -3.742 1.00 98.38 226 GLY A CA 1
ATOM 1739 C C . GLY A 1 226 ? 7.011 15.779 -4.985 1.00 98.38 226 GLY A C 1
ATOM 1740 O O . GLY A 1 226 ? 7.685 16.679 -5.479 1.00 98.38 226 GLY A O 1
ATOM 1741 N N . GLN A 1 227 ? 7.030 14.534 -5.443 1.00 98.81 227 GLN A N 1
ATOM 1742 C CA . GLN A 1 227 ? 7.794 14.052 -6.593 1.00 98.81 227 GLN A CA 1
ATOM 1743 C C . GLN A 1 227 ? 7.041 12.890 -7.253 1.00 98.81 227 GLN A C 1
ATOM 1745 O O . GLN A 1 227 ? 6.126 12.322 -6.654 1.00 98.81 227 GLN A O 1
ATOM 1750 N N . ILE A 1 228 ? 7.422 12.515 -8.473 1.00 98.88 228 ILE A N 1
ATOM 1751 C CA . ILE A 1 228 ? 6.907 11.305 -9.126 1.00 98.88 228 ILE A CA 1
ATOM 1752 C C . ILE A 1 228 ? 8.040 10.295 -9.210 1.00 98.88 228 ILE A C 1
ATOM 1754 O O . ILE A 1 228 ? 9.040 10.520 -9.890 1.00 98.88 228 ILE A O 1
ATOM 1758 N N . LEU A 1 229 ? 7.860 9.181 -8.512 1.00 98.88 229 LEU A N 1
ATOM 1759 C CA . LEU A 1 229 ? 8.709 8.004 -8.617 1.00 98.88 229 LEU A CA 1
ATOM 1760 C C . LEU A 1 229 ? 8.320 7.214 -9.869 1.00 98.88 229 LEU A C 1
ATOM 1762 O O . LEU A 1 229 ? 7.131 7.051 -10.138 1.00 98.88 229 LEU A O 1
ATOM 1766 N N . ARG A 1 230 ? 9.309 6.681 -10.585 1.00 98.88 230 ARG A N 1
ATOM 1767 C CA . ARG A 1 230 ? 9.136 5.699 -11.657 1.00 98.88 230 ARG A CA 1
AT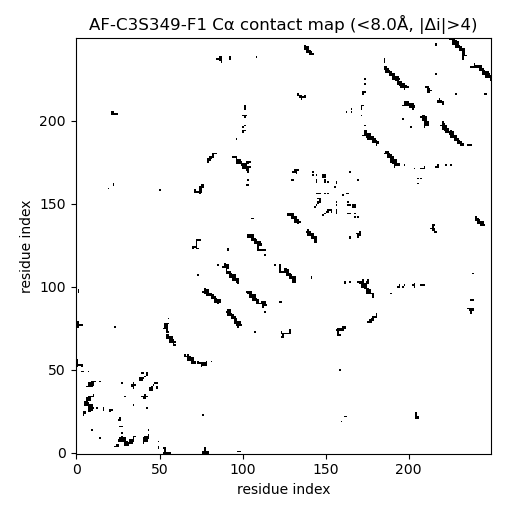OM 1768 C C . ARG A 1 230 ? 10.031 4.485 -11.414 1.00 98.88 230 ARG A C 1
ATOM 1770 O O . ARG A 1 230 ? 11.150 4.643 -10.935 1.00 98.88 230 ARG A O 1
ATOM 1777 N N . TRP A 1 231 ? 9.562 3.291 -11.768 1.00 98.88 231 TRP A N 1
ATOM 1778 C CA . TRP A 1 231 ? 10.368 2.066 -11.757 1.00 98.88 231 TRP A CA 1
ATOM 1779 C C . TRP A 1 231 ? 10.164 1.211 -13.010 1.00 98.88 231 TRP A C 1
ATOM 1781 O O . TRP A 1 231 ? 9.122 1.281 -13.662 1.00 98.88 231 TRP A O 1
ATOM 1791 N N . TYR A 1 232 ? 11.163 0.376 -13.287 1.00 98.75 232 TYR A N 1
ATOM 1792 C CA . TYR A 1 232 ? 11.250 -0.563 -14.404 1.00 98.75 232 TYR A CA 1
ATOM 1793 C C . TYR A 1 232 ? 11.474 -1.959 -13.815 1.00 98.75 232 TYR A C 1
ATOM 1795 O O . TYR A 1 232 ? 12.569 -2.227 -13.312 1.00 98.75 232 TYR A O 1
ATOM 1803 N N . PRO A 1 233 ? 10.449 -2.825 -13.786 1.00 98.69 233 PRO A N 1
ATOM 1804 C CA . PRO A 1 233 ? 10.610 -4.218 -13.390 1.00 98.69 233 PRO A CA 1
ATOM 1805 C C . PRO A 1 233 ? 11.687 -4.923 -14.222 1.00 98.69 233 PRO A C 1
ATOM 1807 O O . PRO A 1 233 ? 11.722 -4.787 -15.445 1.00 98.69 233 PRO A O 1
ATOM 1810 N N . ASP A 1 234 ? 12.558 -5.688 -13.564 1.00 98.56 234 ASP A N 1
ATOM 1811 C CA . ASP A 1 234 ? 13.587 -6.456 -14.266 1.00 98.56 234 ASP A CA 1
ATOM 1812 C C . ASP A 1 234 ? 12.963 -7.513 -15.188 1.00 98.56 234 ASP A C 1
ATOM 1814 O O . ASP A 1 234 ? 11.853 -7.994 -14.955 1.00 98.56 234 ASP A O 1
ATOM 1818 N N . ALA A 1 235 ? 13.716 -7.903 -16.222 1.00 97.62 235 ALA A N 1
ATOM 1819 C CA . ALA A 1 235 ? 13.295 -8.868 -17.243 1.00 97.62 235 ALA A CA 1
ATOM 1820 C C . ALA A 1 235 ? 12.002 -8.487 -17.992 1.00 97.62 235 ALA A C 1
ATOM 1822 O O . ALA A 1 235 ? 11.371 -9.361 -18.585 1.00 97.62 235 ALA A O 1
ATOM 1823 N N . ASP A 1 236 ? 11.637 -7.200 -17.987 1.00 97.50 236 ASP A N 1
ATOM 1824 C CA . ASP A 1 236 ? 10.408 -6.688 -18.593 1.00 97.50 236 ASP A CA 1
ATOM 1825 C C . ASP A 1 236 ? 9.151 -7.421 -18.072 1.00 97.50 236 ASP A C 1
ATOM 1827 O O . ASP A 1 236 ? 8.185 -7.638 -18.804 1.00 97.50 236 ASP A O 1
ATOM 1831 N N . ASP A 1 237 ? 9.155 -7.810 -16.789 1.00 98.50 237 ASP A N 1
ATOM 1832 C CA . ASP A 1 237 ? 8.060 -8.551 -16.161 1.00 98.50 237 ASP A CA 1
ATOM 1833 C C . ASP A 1 237 ? 7.616 -7.909 -14.842 1.00 98.50 237 ASP A C 1
ATOM 1835 O O . ASP A 1 237 ? 8.357 -7.857 -13.860 1.00 98.50 237 ASP A O 1
ATOM 1839 N N . HIS A 1 238 ? 6.353 -7.481 -14.780 1.00 98.50 238 HIS A N 1
ATOM 1840 C CA . HIS A 1 238 ? 5.745 -6.928 -13.569 1.00 98.50 238 HIS A CA 1
ATOM 1841 C C . HIS A 1 238 ? 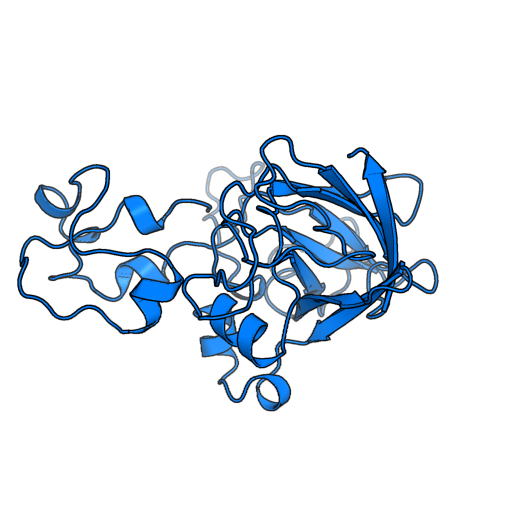5.726 -7.905 -12.379 1.00 98.50 238 HIS A C 1
ATOM 1843 O O . HIS A 1 238 ? 5.630 -7.451 -11.233 1.00 98.50 238 HIS A O 1
ATOM 1849 N N . ALA A 1 239 ? 5.844 -9.219 -12.612 1.00 98.31 239 ALA A N 1
ATOM 1850 C CA . ALA A 1 239 ? 6.005 -10.196 -11.536 1.00 98.31 239 ALA A CA 1
ATOM 1851 C C . ALA A 1 239 ? 7.409 -10.189 -10.909 1.00 98.31 239 ALA A C 1
ATOM 1853 O O . ALA A 1 239 ? 7.542 -10.683 -9.788 1.00 98.31 239 ALA A O 1
ATOM 1854 N N . SER A 1 240 ? 8.421 -9.602 -11.559 1.00 98.56 240 SER A N 1
ATOM 1855 C CA . SER A 1 240 ? 9.801 -9.580 -11.067 1.00 98.56 240 SER A CA 1
ATOM 1856 C C . SER A 1 240 ? 9.920 -8.957 -9.676 1.00 98.56 240 SER A C 1
ATOM 1858 O O . SER A 1 240 ? 9.239 -7.983 -9.331 1.00 98.56 240 SER A O 1
ATOM 1860 N N . ASP A 1 241 ? 10.799 -9.529 -8.857 1.00 98.56 241 ASP A N 1
ATOM 1861 C CA . ASP A 1 241 ? 11.053 -9.076 -7.490 1.00 98.56 241 ASP A CA 1
ATOM 1862 C C . ASP A 1 241 ? 12.118 -7.985 -7.407 1.00 98.56 241 ASP A C 1
ATOM 1864 O O . ASP A 1 241 ? 12.338 -7.434 -6.332 1.00 98.56 241 ASP A O 1
ATOM 1868 N N . THR A 1 242 ? 12.736 -7.620 -8.525 1.00 98.88 242 THR A N 1
ATOM 1869 C CA . THR A 1 242 ? 13.726 -6.546 -8.612 1.00 98.88 242 THR A CA 1
ATOM 1870 C C . THR A 1 242 ? 13.351 -5.547 -9.695 1.00 98.88 242 THR A C 1
ATOM 1872 O O . THR A 1 242 ? 12.584 -5.846 -10.616 1.00 98.88 242 THR A O 1
ATOM 1875 N N . PHE A 1 243 ? 13.830 -4.319 -9.535 1.00 98.88 243 PHE A N 1
ATOM 1876 C CA . PHE A 1 243 ? 13.561 -3.229 -10.461 1.00 98.88 243 PHE A CA 1
ATOM 1877 C C . PHE A 1 243 ? 14.656 -2.163 -10.400 1.00 98.88 243 PHE A C 1
ATOM 1879 O O . PHE A 1 243 ? 15.270 -1.936 -9.354 1.00 98.88 243 PHE A O 1
ATOM 1886 N N . ALA A 1 244 ? 14.838 -1.446 -11.504 1.00 98.88 244 ALA A N 1
ATOM 1887 C CA . ALA A 1 244 ? 15.500 -0.145 -11.507 1.00 98.88 244 ALA A CA 1
ATOM 1888 C C . ALA A 1 244 ? 14.476 0.966 -11.232 1.00 98.88 244 ALA A C 1
ATOM 1890 O O . ALA A 1 244 ? 13.284 0.791 -11.489 1.00 98.88 244 ALA A O 1
ATOM 1891 N N . TRP A 1 245 ? 14.907 2.122 -10.732 1.00 98.81 245 TRP A N 1
ATOM 1892 C CA . TRP A 1 245 ? 14.019 3.256 -10.476 1.00 98.81 245 TRP A CA 1
ATOM 1893 C C . TRP A 1 245 ? 14.699 4.614 -10.683 1.00 98.81 245 TRP A C 1
ATOM 1895 O O . TRP A 1 245 ? 15.917 4.754 -10.583 1.00 98.81 245 TRP A O 1
ATOM 1905 N N . ASP A 1 246 ? 13.882 5.630 -10.963 1.00 98.75 246 ASP A N 1
ATOM 1906 C CA . ASP A 1 246 ? 14.280 7.036 -11.046 1.00 98.75 246 ASP A CA 1
ATOM 1907 C C . ASP A 1 246 ? 13.171 7.969 -10.525 1.00 98.75 246 ASP A C 1
ATOM 1909 O O . ASP A 1 246 ? 12.021 7.565 -10.344 1.00 98.75 246 ASP A O 1
ATOM 1913 N N . LEU A 1 247 ? 13.507 9.236 -10.262 1.00 98.62 247 LEU A N 1
ATOM 1914 C CA . LEU A 1 247 ? 12.506 10.281 -10.030 1.00 98.62 247 LEU A CA 1
ATOM 1915 C C . LEU A 1 247 ? 12.195 10.968 -11.359 1.00 98.62 247 LEU A C 1
ATOM 1917 O O . LEU A 1 247 ? 12.984 11.778 -11.844 1.00 98.62 247 LEU A O 1
ATOM 1921 N N . TYR A 1 248 ? 11.020 10.672 -11.910 1.00 98.12 248 TYR A N 1
ATOM 1922 C CA . TYR A 1 248 ? 10.542 11.238 -13.168 1.00 98.12 248 TYR A CA 1
ATOM 1923 C C . TYR A 1 248 ? 10.433 12.772 -13.106 1.00 98.12 248 TYR A C 1
ATOM 1925 O O . TYR A 1 248 ? 10.7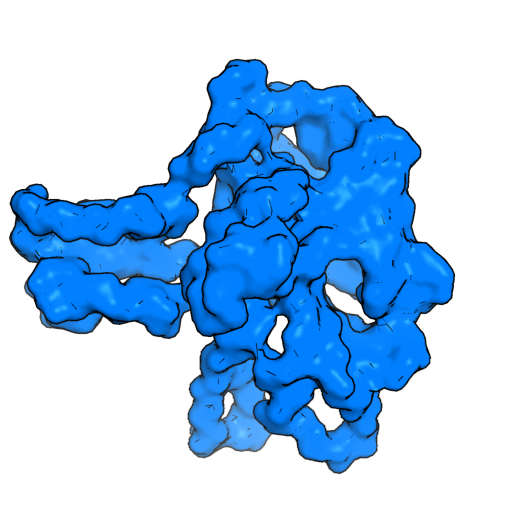66 13.467 -14.066 1.00 98.12 248 TYR A O 1
ATOM 1933 N N . VAL A 1 249 ? 9.985 13.311 -11.965 1.00 97.19 249 VAL A N 1
ATOM 1934 C CA . VAL A 1 249 ? 9.986 14.754 -11.662 1.00 97.19 249 VAL A CA 1
ATOM 1935 C C . VAL A 1 249 ? 10.091 14.987 -10.151 1.00 97.19 249 VAL A C 1
ATOM 1937 O O . VAL A 1 249 ? 9.643 14.144 -9.373 1.00 97.19 249 VAL A O 1
ATOM 1940 N N . MET A 1 250 ? 10.664 16.125 -9.739 1.00 87.88 250 MET A N 1
ATOM 1941 C CA . MET A 1 250 ? 10.823 16.569 -8.342 1.00 87.88 250 MET A CA 1
ATOM 1942 C C . MET A 1 250 ? 10.245 17.959 -8.089 1.00 87.88 250 MET A C 1
ATOM 1944 O O . MET A 1 250 ? 10.226 18.766 -9.042 1.00 87.88 250 MET A O 1
#

Radius of gyration: 18.49 Å; Cα contacts (8 Å, |Δi|>4): 631; chains: 1; bounding box: 49×38×53 Å